Protein AF-A0A1B9MIK7-F1 (afdb_monomer)

pLDDT: mean 71.93, std 20.44, range [23.81, 97.44]

Secondary structure (DSSP, 8-state):
--------PPP------------------SS----PPPEE-HHHHHHHHTT---TTEEEEETTEEESSHHHHHHHH-GGGGGS-GGGG--EEEEPPPPGGGEE-SS----EEEEEBTTBPPEEEEEEE-TTS-EEEPPHHHHTS-HHHHHHTT---EEEEE--EEEEESSSSS-EEEESBGGGTB-SPPEEEE----TT-SEEEEEE-TTS--S------TTTB-TTTT--BPPPSSSTTSSPSS--TT--EEEEESS--TTSTT-EEEEEEPPTTS-S---EEEEEE----PPPS-EEEE---------

Radius of gyration: 32.89 Å; Cα contacts (8 Å, |Δi|>4): 523; chains: 1; bounding box: 88×89×112 Å

Nearest PDB structures (foldseek):
  4z6a-assembly1_T  TM=1.601E-01  e=6.530E+00  Homo sapiens

Structure (mmCIF, N/CA/C/O backbone):
data_AF-A0A1B9MIK7-F1
#
_entry.id   AF-A0A1B9MIK7-F1
#
loop_
_atom_site.group_PDB
_atom_site.id
_atom_site.type_symbol
_atom_site.label_atom_id
_atom_site.label_alt_id
_atom_site.label_comp_id
_atom_site.label_asym_id
_atom_site.label_entity_id
_atom_site.label_seq_id
_atom_site.pdbx_PDB_ins_code
_atom_site.Cartn_x
_atom_site.Cartn_y
_atom_site.Cartn_z
_atom_site.occupancy
_atom_site.B_iso_or_equiv
_atom_site.auth_seq_id
_atom_site.auth_comp_id
_atom_site.auth_asym_id
_atom_site.auth_atom_id
_atom_site.pdbx_PDB_model_num
ATOM 1 N N . MET A 1 1 ? -64.949 66.434 74.780 1.00 36.50 1 MET A N 1
ATOM 2 C CA . MET A 1 1 ? -65.247 65.249 75.618 1.00 36.50 1 MET A CA 1
ATOM 3 C C . MET A 1 1 ? -65.307 64.038 74.698 1.00 36.50 1 MET A C 1
ATOM 5 O O . MET A 1 1 ? -65.854 64.162 73.614 1.00 36.50 1 MET A O 1
ATOM 9 N N . ALA A 1 2 ? -64.627 62.954 75.066 1.00 37.59 2 ALA A N 1
ATOM 10 C CA . ALA A 1 2 ? -64.250 61.839 74.196 1.00 37.59 2 ALA A CA 1
ATOM 11 C C . ALA A 1 2 ? -65.338 60.768 73.997 1.00 37.59 2 ALA A C 1
ATOM 13 O O . ALA A 1 2 ? -66.072 60.494 74.937 1.00 37.59 2 ALA A O 1
ATOM 14 N N . THR A 1 3 ? -65.298 60.090 72.838 1.00 36.69 3 THR A N 1
ATOM 15 C CA . THR A 1 3 ? -65.694 58.676 72.582 1.00 36.69 3 THR A CA 1
ATOM 16 C C . THR A 1 3 ? -65.196 58.310 71.167 1.00 36.69 3 THR A C 1
ATOM 18 O O . THR A 1 3 ? -65.641 58.931 70.213 1.00 36.69 3 THR A O 1
ATOM 21 N N . ARG A 1 4 ? -64.061 57.615 70.968 1.00 41.62 4 ARG A N 1
ATOM 22 C CA . ARG A 1 4 ? -63.702 56.172 71.081 1.00 41.62 4 ARG A CA 1
ATOM 23 C C . ARG A 1 4 ? -64.006 55.301 69.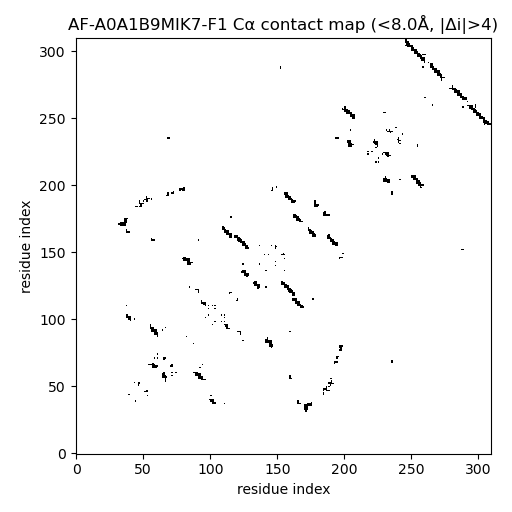828 1.00 41.62 4 ARG A C 1
ATOM 25 O O . ARG A 1 4 ? -65.135 54.891 69.628 1.00 41.62 4 ARG A O 1
ATOM 32 N N . TYR A 1 5 ? -62.912 55.000 69.105 1.00 43.19 5 TYR A N 1
ATOM 33 C CA . TYR A 1 5 ? -62.432 53.760 68.439 1.00 43.19 5 TYR A CA 1
ATOM 34 C C . TYR A 1 5 ? -63.284 52.913 67.466 1.00 43.19 5 TYR A C 1
ATOM 36 O O . TYR A 1 5 ? -64.269 52.315 67.874 1.00 43.19 5 TYR A O 1
ATOM 44 N N . GLN A 1 6 ? -62.716 52.674 66.267 1.00 37.75 6 GLN A N 1
ATOM 45 C CA . GLN A 1 6 ? -62.488 51.361 65.604 1.00 37.75 6 GLN A CA 1
ATOM 46 C C . GLN A 1 6 ? -61.579 51.592 64.364 1.00 37.75 6 GLN A C 1
ATOM 48 O O . GLN A 1 6 ? -61.925 52.379 63.495 1.00 37.75 6 GLN A O 1
ATOM 53 N N . LEU A 1 7 ? -60.285 51.235 64.381 1.00 37.84 7 LEU A N 1
ATOM 54 C CA . LEU A 1 7 ? -59.675 49.970 63.918 1.00 37.84 7 LEU A CA 1
ATOM 55 C C . LEU A 1 7 ? -60.070 49.545 62.487 1.00 37.84 7 LEU A C 1
ATOM 57 O O . LEU A 1 7 ? -61.069 48.865 62.291 1.00 37.84 7 LEU A O 1
ATOM 61 N N . ALA A 1 8 ? -59.215 49.876 61.512 1.00 42.75 8 ALA A N 1
ATOM 62 C CA . ALA A 1 8 ? -59.130 49.193 60.222 1.00 42.75 8 ALA A CA 1
ATOM 63 C C . ALA A 1 8 ? -57.676 48.741 60.011 1.00 42.75 8 ALA A C 1
ATOM 65 O O . ALA A 1 8 ? -56.755 49.548 59.885 1.00 42.75 8 ALA A O 1
ATOM 66 N N . PHE A 1 9 ? -57.496 47.427 60.080 1.00 35.75 9 PHE A N 1
ATOM 67 C CA . PHE A 1 9 ? -56.250 46.681 59.958 1.00 35.75 9 PHE A CA 1
ATOM 68 C C . PHE A 1 9 ? -55.921 46.554 58.462 1.00 35.75 9 PHE A C 1
ATOM 70 O O . PHE A 1 9 ? -56.716 45.982 57.718 1.00 35.75 9 PHE A O 1
ATOM 77 N N . ASN A 1 10 ? -54.798 47.118 58.008 1.00 42.38 10 ASN A N 1
ATOM 78 C CA . ASN A 1 10 ? -54.352 46.959 56.623 1.00 42.38 10 ASN A CA 1
ATOM 79 C C . ASN A 1 10 ? -53.545 45.669 56.435 1.00 42.38 10 ASN A C 1
ATOM 81 O O . ASN A 1 10 ? -52.804 45.218 57.307 1.00 42.38 10 ASN A O 1
ATOM 85 N N . LEU A 1 11 ? -53.775 45.097 55.263 1.00 39.84 11 LEU A N 1
ATOM 86 C CA . LEU A 1 11 ? -53.582 43.726 54.826 1.00 39.84 11 LEU A CA 1
ATOM 87 C C . LEU A 1 11 ? -52.163 43.483 54.264 1.00 39.84 11 LEU A C 1
ATOM 89 O O . LEU A 1 11 ? -51.714 44.212 53.388 1.00 39.84 11 LEU A O 1
ATOM 93 N N . VAL A 1 12 ? -51.496 42.457 54.807 1.00 46.03 12 VAL A N 1
ATOM 94 C CA . VAL A 1 12 ? -50.672 41.392 54.178 1.00 46.03 12 VAL A CA 1
ATOM 95 C C . VAL A 1 12 ? -50.093 41.639 52.770 1.00 46.03 12 VAL A C 1
ATOM 97 O O . VAL A 1 12 ? -50.850 41.897 51.849 1.00 46.03 12 VAL A O 1
ATOM 100 N N . PHE A 1 13 ? -48.782 41.395 52.586 1.00 39.66 13 PHE A N 1
ATOM 101 C CA . PHE A 1 13 ? -48.224 40.371 51.665 1.00 39.66 13 PHE A CA 1
ATOM 102 C C . PHE A 1 13 ? -46.681 40.339 51.746 1.00 39.66 13 PHE A C 1
ATOM 104 O O . PHE A 1 13 ? -45.984 41.047 51.027 1.00 39.66 13 PHE A O 1
ATOM 111 N N . PHE A 1 14 ? -46.133 39.481 52.614 1.00 41.66 14 PHE A N 1
ATOM 112 C CA . PHE A 1 14 ? -44.765 38.973 52.457 1.00 41.66 14 PHE A CA 1
ATOM 113 C C . PHE A 1 14 ? -44.858 37.707 51.600 1.00 41.66 14 PHE A C 1
ATOM 115 O O . PHE A 1 14 ? -45.279 36.657 52.080 1.00 41.66 14 PHE A O 1
ATOM 122 N N . VAL A 1 15 ? -44.527 37.825 50.315 1.00 49.56 15 VAL A N 1
ATOM 123 C CA . VAL A 1 15 ? -44.347 36.676 49.421 1.00 49.56 15 VAL A CA 1
ATOM 124 C C . VAL A 1 15 ? -42.998 36.047 49.762 1.00 49.56 15 VAL A C 1
ATOM 126 O O . VAL A 1 15 ? -41.944 36.563 49.398 1.00 49.56 15 VAL A O 1
ATOM 129 N N . SER A 1 16 ? -43.027 34.951 50.512 1.00 46.16 16 SER A N 1
ATOM 130 C CA . SER A 1 16 ? -41.888 34.057 50.685 1.00 46.16 16 SER A CA 1
ATOM 131 C C . SER A 1 16 ? -41.639 33.320 49.367 1.00 46.16 16 SER A C 1
ATOM 133 O O . SER A 1 16 ? -42.414 32.455 48.962 1.00 46.16 16 SER A O 1
ATOM 135 N N . PHE A 1 17 ? -40.545 33.667 48.691 1.00 45.69 17 PHE A N 1
ATOM 136 C CA . PHE A 1 17 ? -39.981 32.868 47.608 1.00 45.69 17 PHE A CA 1
ATOM 137 C C . PHE A 1 17 ? -39.436 31.562 48.198 1.00 45.69 17 PHE A C 1
ATOM 139 O O . PHE A 1 17 ? -38.314 31.517 48.699 1.00 45.69 17 PHE A O 1
ATOM 146 N N . PHE A 1 18 ? -40.227 30.492 48.159 1.00 46.50 18 PHE A N 1
ATOM 147 C CA . PHE A 1 18 ? -39.686 29.147 48.312 1.00 46.50 18 PHE A CA 1
ATOM 148 C C . PHE A 1 18 ? -39.005 28.771 46.993 1.00 46.50 18 PHE A C 1
ATOM 150 O O . PHE A 1 18 ? -39.666 28.438 46.012 1.00 46.50 18 PHE A O 1
ATOM 157 N N . SER A 1 19 ? -37.676 28.878 46.966 1.00 48.59 19 SER A N 1
ATOM 158 C CA . SER A 1 19 ? -36.842 28.228 45.956 1.00 48.59 19 SER A CA 1
ATOM 159 C C . SER A 1 19 ? -37.044 26.721 46.093 1.00 48.59 19 SER A C 1
ATOM 161 O O . SER A 1 19 ? -36.698 26.138 47.120 1.00 48.59 19 SER A O 1
ATOM 163 N N . THR A 1 20 ? -37.651 26.087 45.094 1.00 53.34 20 THR A N 1
ATOM 164 C CA . THR A 1 20 ? -37.645 24.630 44.990 1.00 53.34 20 THR A CA 1
ATOM 165 C C . THR A 1 20 ? -36.232 24.209 44.610 1.00 53.34 20 THR A C 1
ATOM 167 O O . THR A 1 20 ? -35.852 24.276 43.442 1.00 53.34 20 THR A O 1
ATOM 170 N N . GLU A 1 21 ? -35.445 23.814 45.606 1.00 51.03 21 GLU A N 1
ATOM 171 C CA . GLU A 1 21 ? -34.201 23.075 45.408 1.00 51.03 21 GLU A CA 1
ATOM 172 C C . GLU A 1 21 ? -34.521 21.846 44.542 1.00 51.03 21 GLU A C 1
ATOM 174 O O . GLU A 1 21 ? -35.208 20.916 44.970 1.00 51.03 21 GLU A O 1
ATOM 179 N N . SER A 1 22 ? -34.076 21.868 43.287 1.00 56.03 22 SER A N 1
ATOM 180 C CA . SER A 1 22 ? -34.077 20.693 42.426 1.00 56.03 22 SER A CA 1
ATOM 181 C C . SER A 1 22 ? -33.102 19.687 43.029 1.00 56.03 22 SER A C 1
ATOM 183 O O . SER A 1 22 ? -31.893 19.798 42.829 1.00 56.03 22 SER A O 1
ATOM 185 N N . LEU A 1 23 ? -33.616 18.703 43.767 1.00 51.94 23 LEU A N 1
ATOM 186 C CA . LEU A 1 23 ? -32.847 17.536 44.186 1.00 51.94 23 LEU A CA 1
ATOM 187 C C . LEU A 1 23 ? -32.478 16.733 42.934 1.00 51.94 23 LEU A C 1
ATOM 189 O O . LEU A 1 23 ? -33.233 15.876 42.477 1.00 51.94 23 LEU A O 1
ATOM 193 N N . ALA A 1 24 ? -31.319 17.037 42.354 1.00 61.12 24 ALA A N 1
ATOM 194 C CA . ALA A 1 24 ? -30.704 16.173 41.365 1.00 61.12 24 ALA A CA 1
ATOM 195 C C . ALA A 1 24 ? -30.356 14.846 42.054 1.00 61.12 24 ALA A C 1
ATOM 197 O O . ALA A 1 24 ? -29.626 14.811 43.047 1.00 61.12 24 ALA A O 1
ATOM 198 N N . LEU A 1 25 ? -30.922 13.755 41.545 1.00 44.09 25 LEU A N 1
ATOM 199 C CA . LEU A 1 25 ? -30.656 12.405 42.013 1.00 44.09 25 LEU A CA 1
ATOM 200 C C . LEU A 1 25 ? -29.192 12.058 41.694 1.00 44.09 25 LEU A C 1
ATOM 202 O O . LEU A 1 25 ? -28.866 11.702 40.566 1.00 44.09 25 LEU A O 1
ATOM 206 N N . SER A 1 26 ? -28.297 12.186 42.675 1.00 58.06 26 SER A N 1
ATOM 207 C CA . SER A 1 26 ? -26.929 11.677 42.563 1.00 58.06 26 SER A CA 1
ATOM 208 C C . SER A 1 26 ? -26.951 10.179 42.857 1.00 58.06 26 SER A C 1
ATOM 210 O O . SER A 1 26 ? -26.919 9.750 44.011 1.00 58.06 26 SER A O 1
ATOM 212 N N . ALA A 1 27 ? -27.091 9.371 41.809 1.00 57.97 27 ALA A N 1
ATOM 213 C CA . ALA A 1 27 ? -26.873 7.938 41.903 1.00 57.97 27 ALA A CA 1
ATOM 214 C C . ALA A 1 27 ? -25.362 7.683 41.854 1.00 57.97 27 ALA A C 1
ATOM 216 O O . ALA A 1 27 ? -24.739 7.772 40.800 1.00 57.97 27 ALA A O 1
ATOM 217 N N . VAL A 1 28 ? -24.763 7.377 43.005 1.00 56.31 28 VAL A N 1
ATOM 218 C CA . VAL A 1 28 ? -23.397 6.848 43.059 1.00 56.31 28 VAL A CA 1
ATOM 219 C C . VAL A 1 28 ? -23.492 5.358 42.750 1.00 56.31 28 VAL A C 1
ATOM 221 O O . VAL A 1 28 ? -23.872 4.565 43.612 1.00 56.31 28 VAL A O 1
ATOM 224 N N . THR A 1 29 ? -23.203 4.965 41.510 1.00 55.66 29 THR A N 1
ATOM 225 C CA . THR A 1 29 ? -23.023 3.547 41.196 1.00 55.66 29 THR A CA 1
ATOM 226 C C . THR A 1 29 ? -21.705 3.100 41.824 1.00 55.66 29 THR A C 1
ATOM 228 O O . THR A 1 29 ? -20.657 3.701 41.609 1.00 55.66 29 THR A O 1
ATOM 231 N N . THR A 1 30 ? -21.744 2.060 42.653 1.00 59.75 30 THR A N 1
ATOM 232 C CA . THR A 1 30 ? -20.542 1.501 43.296 1.00 59.75 30 THR A CA 1
ATOM 233 C C . THR A 1 30 ? -19.614 0.796 42.307 1.00 59.75 30 THR A C 1
ATOM 235 O O . THR A 1 30 ? -18.459 0.552 42.641 1.00 59.75 30 THR A O 1
ATOM 238 N N . ASN A 1 31 ? -20.102 0.509 41.095 1.00 67.12 31 ASN A N 1
ATOM 239 C CA . ASN A 1 31 ? -19.365 -0.131 40.014 1.00 67.12 31 ASN A CA 1
ATOM 240 C C . ASN A 1 31 ? -19.473 0.701 38.730 1.00 67.12 31 ASN A C 1
ATOM 242 O O . ASN A 1 31 ? -20.504 1.330 38.469 1.00 67.12 31 ASN A O 1
ATOM 246 N N . VAL A 1 32 ? -18.407 0.674 37.933 1.00 73.00 32 VAL A N 1
ATOM 247 C CA . VAL A 1 32 ? -18.404 1.178 36.558 1.00 73.00 32 VAL A CA 1
ATOM 248 C C . VAL A 1 32 ? -19.344 0.305 35.724 1.00 73.00 32 VAL A C 1
ATOM 250 O O . VAL A 1 32 ? -19.369 -0.915 35.889 1.00 73.00 32 VAL A O 1
ATOM 253 N N . ILE A 1 33 ? -20.148 0.923 34.858 1.00 68.25 33 ILE A N 1
ATOM 254 C CA . ILE A 1 33 ? -20.936 0.180 33.873 1.00 68.25 33 ILE A CA 1
ATOM 255 C C . ILE A 1 33 ? -19.974 -0.242 32.764 1.00 68.25 33 ILE A C 1
ATOM 257 O O . ILE A 1 33 ? -19.503 0.598 32.001 1.00 68.25 33 ILE A O 1
ATOM 261 N N . GLU A 1 34 ? -19.672 -1.535 32.712 1.00 78.69 34 GLU A N 1
ATOM 262 C CA . GLU A 1 34 ? -18.892 -2.138 31.633 1.00 78.69 34 GLU A CA 1
ATOM 263 C C . GLU A 1 34 ? -19.767 -2.224 30.374 1.00 78.69 34 GLU A C 1
ATOM 265 O O . GLU A 1 34 ? -20.850 -2.818 30.385 1.00 78.69 34 GLU A O 1
ATOM 270 N N . GLY A 1 35 ? -19.307 -1.586 29.305 1.00 76.62 35 GLY A N 1
ATOM 271 C CA . GLY A 1 35 ? -19.888 -1.627 27.973 1.00 76.62 35 GLY A CA 1
ATOM 272 C C . GLY A 1 35 ? -19.111 -2.554 27.038 1.00 76.62 35 GLY A C 1
ATOM 273 O O . GLY A 1 35 ? -18.409 -3.473 27.459 1.00 76.62 35 GLY A O 1
ATOM 274 N N . HIS A 1 36 ? -19.246 -2.303 25.739 1.00 82.06 36 HIS A N 1
ATOM 275 C CA . HIS A 1 36 ? -18.426 -2.942 24.713 1.00 82.06 36 HIS A CA 1
ATOM 276 C C . HIS A 1 36 ? -17.295 -1.992 24.315 1.00 82.06 36 HIS A C 1
ATOM 278 O O . HIS A 1 36 ? -17.494 -0.779 24.323 1.00 82.06 36 HIS A O 1
ATOM 284 N N . SER A 1 37 ? -16.129 -2.534 23.953 1.00 88.81 37 SER A N 1
ATOM 285 C CA . SER A 1 37 ? -15.061 -1.724 23.358 1.00 88.81 37 SER A CA 1
ATOM 286 C C . SER A 1 37 ? -15.541 -1.076 22.057 1.00 88.81 37 SER A C 1
ATOM 288 O O . SER A 1 37 ? -16.403 -1.650 21.383 1.00 88.81 37 SER A O 1
ATOM 290 N N . PRO A 1 38 ? -14.989 0.086 21.666 1.00 91.00 38 PRO A N 1
ATOM 291 C CA . PRO A 1 38 ? -15.250 0.633 20.342 1.00 91.00 38 PRO A CA 1
ATOM 292 C C . PRO A 1 38 ? -14.772 -0.343 19.269 1.00 91.00 38 PRO A C 1
ATOM 294 O O . PRO A 1 38 ? -13.695 -0.928 19.376 1.00 91.00 38 PRO A O 1
ATOM 297 N N . ARG A 1 39 ? -15.558 -0.528 18.210 1.00 93.19 39 ARG A N 1
ATOM 298 C CA . ARG A 1 39 ? -15.239 -1.483 17.139 1.00 93.19 39 ARG A CA 1
ATOM 299 C C . ARG A 1 39 ? -15.309 -0.821 15.778 1.00 93.19 39 ARG A C 1
ATOM 301 O O . ARG A 1 39 ? -16.116 0.082 15.576 1.00 93.19 39 ARG A O 1
ATOM 308 N N . PHE A 1 40 ? -14.508 -1.297 14.832 1.00 95.56 40 PHE A N 1
ATOM 309 C CA . PHE A 1 40 ? -14.835 -1.073 13.430 1.00 95.56 40 PHE A CA 1
ATOM 310 C C . PHE A 1 40 ? -16.090 -1.874 13.074 1.00 95.56 40 PHE A C 1
ATOM 312 O O . PHE A 1 40 ? -16.403 -2.885 13.706 1.00 95.56 40 PHE A O 1
ATOM 319 N N . ILE A 1 41 ? -16.814 -1.447 12.043 1.00 95.06 41 ILE A N 1
ATOM 320 C CA . ILE A 1 41 ? -17.878 -2.284 11.488 1.00 95.06 41 ILE A CA 1
ATOM 321 C C . ILE A 1 41 ? -17.303 -3.606 10.964 1.00 95.06 41 ILE A C 1
ATOM 323 O O . ILE A 1 41 ? -16.168 -3.677 10.484 1.00 95.06 41 ILE A O 1
ATOM 327 N N . THR A 1 42 ? -18.124 -4.656 10.989 1.00 94.50 42 THR A N 1
ATOM 328 C CA . THR A 1 42 ? -17.709 -6.026 10.653 1.00 94.50 42 THR A CA 1
ATOM 329 C C . THR A 1 42 ? -17.056 -6.151 9.275 1.00 94.50 42 THR A C 1
ATOM 331 O O . THR A 1 42 ? -16.162 -6.971 9.102 1.00 94.50 42 THR A O 1
ATOM 334 N N . SER A 1 43 ? -17.450 -5.345 8.282 1.00 93.12 43 SER A N 1
ATOM 335 C CA . SER A 1 43 ? -16.819 -5.385 6.956 1.00 93.12 43 SER A CA 1
ATOM 336 C C . SER A 1 43 ? -15.348 -4.971 6.990 1.00 93.12 43 SER A C 1
ATOM 338 O O . SER A 1 43 ? -14.538 -5.597 6.318 1.00 93.12 43 SER A O 1
ATOM 340 N N . ILE A 1 44 ? -14.987 -3.963 7.788 1.00 94.44 44 ILE A N 1
ATOM 341 C CA . ILE A 1 44 ? -13.599 -3.503 7.928 1.00 94.44 44 ILE A CA 1
ATOM 342 C C . ILE A 1 44 ? -12.789 -4.524 8.730 1.00 94.44 44 ILE A C 1
ATOM 344 O O . ILE A 1 44 ? -11.672 -4.856 8.344 1.00 94.44 44 ILE A O 1
ATOM 348 N N . GLU A 1 45 ? -13.358 -5.072 9.804 1.00 96.06 45 GLU A N 1
ATOM 349 C CA . GLU A 1 45 ? -12.698 -6.122 10.589 1.00 96.06 45 GLU A CA 1
ATOM 350 C C . GLU A 1 45 ? -12.430 -7.379 9.748 1.00 96.06 45 GLU A C 1
ATOM 352 O O . GLU A 1 45 ? -11.321 -7.912 9.758 1.00 96.06 45 GLU A O 1
ATOM 357 N N . ASN A 1 46 ? -13.407 -7.798 8.939 1.00 90.69 46 ASN A N 1
ATOM 358 C CA . ASN A 1 46 ? -13.240 -8.896 7.991 1.00 90.69 46 ASN A CA 1
ATOM 359 C C . ASN A 1 46 ? -12.180 -8.581 6.927 1.00 90.69 46 ASN A C 1
ATOM 361 O O . ASN A 1 46 ? -11.423 -9.473 6.550 1.00 90.69 46 ASN A O 1
ATOM 365 N N . SER A 1 47 ? -12.090 -7.336 6.448 1.00 88.75 47 SER A N 1
ATOM 366 C CA . SER A 1 47 ? -11.011 -6.918 5.543 1.00 88.75 47 SER A CA 1
ATOM 367 C C . SER A 1 47 ? -9.637 -7.076 6.197 1.00 88.75 47 SER A C 1
ATOM 369 O O . SER A 1 47 ? -8.735 -7.627 5.573 1.00 88.75 47 SER A O 1
ATOM 371 N N . ILE A 1 48 ? -9.480 -6.685 7.467 1.00 92.94 48 ILE A N 1
ATOM 372 C CA . ILE A 1 48 ? -8.220 -6.887 8.201 1.00 92.94 48 ILE A CA 1
ATOM 373 C C . ILE A 1 48 ? -7.896 -8.385 8.291 1.00 92.94 48 ILE A C 1
ATOM 375 O O . ILE A 1 48 ? -6.811 -8.802 7.887 1.00 92.94 48 ILE A O 1
ATOM 379 N N . GLU A 1 49 ? -8.832 -9.213 8.768 1.00 94.56 49 GLU A N 1
ATOM 380 C CA . GLU A 1 49 ? -8.574 -10.645 8.983 1.00 94.56 49 GLU A CA 1
ATOM 381 C C . GLU A 1 49 ? -8.357 -11.430 7.679 1.00 94.56 49 GLU A C 1
ATOM 383 O O . GLU A 1 49 ? -7.539 -12.349 7.627 1.00 94.56 49 GLU A O 1
ATOM 388 N N . SER A 1 50 ? -9.024 -11.031 6.595 1.00 84.50 50 SER A N 1
ATOM 389 C CA . SER A 1 50 ? -8.813 -11.593 5.252 1.00 84.50 50 SER A CA 1
ATOM 390 C C . SER A 1 50 ? -7.532 -11.100 4.571 1.00 84.50 50 SER A C 1
ATOM 392 O O . SER A 1 50 ? -7.279 -11.450 3.418 1.00 84.50 50 SER A O 1
ATOM 394 N N . ASN A 1 51 ? -6.694 -10.337 5.285 1.00 82.44 51 ASN A N 1
ATOM 395 C CA . ASN A 1 51 ? -5.440 -9.786 4.784 1.00 82.44 51 ASN A CA 1
ATOM 396 C C . ASN A 1 51 ? -5.649 -8.855 3.571 1.00 82.44 51 ASN A C 1
ATOM 398 O O . ASN A 1 51 ? -4.793 -8.788 2.685 1.00 82.44 51 ASN A O 1
ATOM 402 N N . ALA A 1 52 ? -6.778 -8.143 3.528 1.00 82.94 52 ALA A N 1
ATOM 403 C CA . ALA A 1 52 ? -7.050 -7.081 2.568 1.00 82.94 52 ALA A CA 1
ATOM 404 C C . ALA A 1 52 ? -6.422 -5.749 3.018 1.00 82.94 52 ALA A C 1
ATOM 406 O O . ALA A 1 52 ? -6.005 -5.583 4.167 1.00 82.94 52 ALA A O 1
ATOM 407 N N . GLU A 1 53 ? -6.331 -4.791 2.094 1.00 85.19 53 GLU A N 1
ATOM 408 C CA . GLU A 1 53 ? -5.687 -3.509 2.373 1.00 85.19 53 GLU A CA 1
ATOM 409 C C . GLU A 1 53 ? -6.543 -2.614 3.276 1.00 85.19 53 GLU A C 1
ATOM 411 O O . GLU A 1 53 ? -7.743 -2.444 3.080 1.00 85.19 53 GLU A O 1
ATOM 416 N N . PHE A 1 54 ? -5.896 -2.011 4.271 1.00 93.56 54 PHE 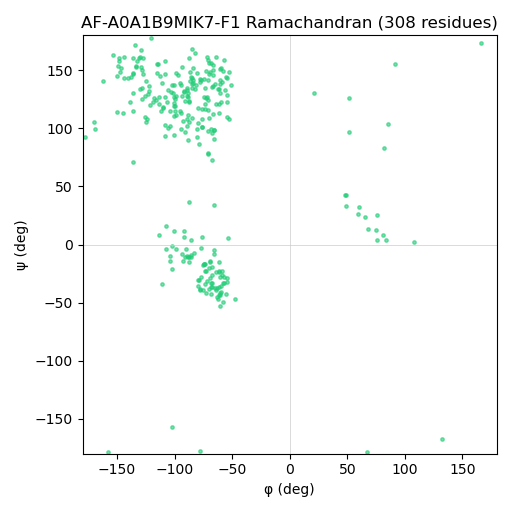A N 1
ATOM 417 C CA . PHE A 1 54 ? -6.519 -1.168 5.278 1.00 93.56 54 PHE A CA 1
ATOM 418 C C . PHE A 1 54 ? -6.478 0.307 4.856 1.00 93.56 54 PHE A C 1
ATOM 420 O O . PHE A 1 54 ? -5.434 0.962 4.908 1.00 93.56 54 PHE A O 1
ATOM 427 N N . ASP A 1 55 ? -7.631 0.845 4.452 1.00 91.44 55 ASP A N 1
ATOM 428 C CA . ASP A 1 55 ? -7.773 2.174 3.830 1.00 91.44 55 ASP A CA 1
ATOM 429 C C . ASP A 1 55 ? -7.430 3.376 4.731 1.00 91.44 55 ASP A C 1
ATOM 431 O O . ASP A 1 55 ? -7.349 4.510 4.251 1.00 91.44 55 ASP A O 1
ATOM 435 N N . TYR A 1 56 ? -7.203 3.159 6.029 1.00 96.19 56 TYR A N 1
ATOM 436 C CA . TYR A 1 56 ? -6.836 4.230 6.961 1.00 96.19 56 TYR A CA 1
ATOM 437 C C . TYR A 1 56 ? -5.341 4.523 6.999 1.00 96.19 56 TYR A C 1
ATOM 439 O O . TYR A 1 56 ? -4.939 5.517 7.603 1.00 96.19 56 TYR A O 1
ATOM 447 N N . PHE A 1 57 ? -4.509 3.706 6.354 1.00 97.06 57 PHE A N 1
ATOM 448 C CA . PHE A 1 57 ? -3.088 4.001 6.236 1.00 97.06 57 PHE A CA 1
ATOM 449 C C . PHE A 1 57 ? -2.789 4.910 5.054 1.00 97.06 57 PHE A C 1
ATOM 451 O O . PHE A 1 57 ? -3.333 4.772 3.963 1.00 97.06 57 PHE A O 1
ATOM 458 N N . GLY A 1 58 ? -1.896 5.862 5.296 1.00 96.19 58 GLY A N 1
ATOM 459 C CA . GLY A 1 58 ? -1.462 6.856 4.33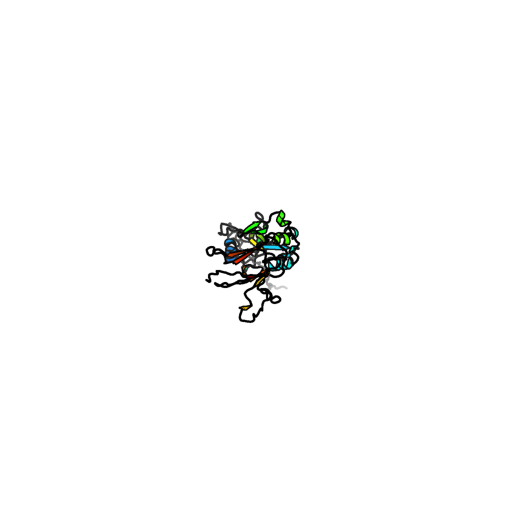2 1.00 96.19 58 GLY A CA 1
ATOM 460 C C . GLY A 1 58 ? 0.047 7.027 4.317 1.00 96.19 58 GLY A C 1
ATOM 461 O O . GLY A 1 58 ? 0.776 6.515 5.171 1.00 96.19 58 GLY A O 1
ATOM 462 N N . VAL A 1 59 ? 0.498 7.802 3.340 1.00 97.38 59 VAL A N 1
ATOM 463 C CA . VAL A 1 59 ? 1.888 8.214 3.171 1.00 97.38 59 VAL A CA 1
ATOM 464 C C . VAL A 1 59 ? 1.951 9.733 3.167 1.00 97.38 59 VAL A C 1
ATOM 466 O O . VAL A 1 59 ? 1.200 10.393 2.454 1.00 97.38 59 VAL A O 1
ATOM 469 N N . THR A 1 60 ? 2.866 10.298 3.944 1.00 97.44 60 THR A N 1
ATOM 470 C CA . THR A 1 60 ? 3.202 11.719 3.890 1.00 97.44 60 THR A CA 1
ATOM 471 C C . THR A 1 60 ? 4.384 11.933 2.956 1.00 97.44 60 THR A C 1
ATOM 473 O O . THR A 1 60 ? 5.430 11.304 3.113 1.00 97.44 60 THR A O 1
ATOM 476 N N . TYR A 1 61 ? 4.221 12.846 2.003 1.00 96.12 61 TYR A N 1
ATOM 477 C CA . TYR A 1 61 ? 5.252 13.296 1.073 1.00 96.12 61 TYR A CA 1
ATOM 478 C C . TYR A 1 61 ? 5.186 14.823 0.942 1.00 96.12 61 TYR A C 1
ATOM 480 O O . TYR A 1 61 ? 4.105 15.387 0.762 1.00 96.12 61 TYR A O 1
ATOM 488 N N . ASP A 1 62 ? 6.330 15.500 1.082 1.00 93.19 62 ASP A N 1
ATOM 489 C CA . ASP A 1 62 ? 6.450 16.968 1.029 1.00 93.19 62 ASP A CA 1
ATOM 490 C C . ASP A 1 62 ? 5.412 17.717 1.898 1.00 93.19 62 ASP A C 1
ATOM 492 O O . ASP A 1 62 ? 4.813 18.716 1.497 1.00 93.19 62 ASP A O 1
ATOM 496 N N . GLY A 1 63 ? 5.178 17.213 3.117 1.00 94.38 63 GLY A N 1
ATOM 497 C CA . GLY A 1 63 ? 4.267 17.818 4.099 1.00 94.38 63 GLY A CA 1
ATOM 498 C C . GLY A 1 63 ? 2.774 17.612 3.818 1.00 94.38 63 GLY A C 1
ATOM 499 O O . GLY A 1 63 ? 1.943 18.139 4.555 1.00 94.38 63 GLY A O 1
ATOM 500 N N . LYS A 1 64 ? 2.416 16.846 2.782 1.00 97.06 64 LYS A N 1
ATOM 501 C CA . LYS A 1 64 ? 1.034 16.464 2.463 1.00 97.06 64 LYS A CA 1
ATOM 502 C C . LYS A 1 64 ? 0.833 14.970 2.662 1.00 97.06 64 LYS A C 1
ATOM 504 O O . LYS A 1 64 ? 1.742 14.191 2.404 1.00 97.06 64 LYS A O 1
ATOM 509 N N . THR A 1 65 ? -0.359 14.585 3.106 1.00 97.38 65 THR A N 1
ATOM 510 C CA . THR A 1 65 ? -0.724 13.181 3.335 1.00 97.38 65 THR A CA 1
ATOM 511 C C . THR A 1 65 ? -1.591 12.653 2.198 1.00 97.38 65 THR A C 1
ATOM 513 O O . THR A 1 65 ? -2.521 13.331 1.768 1.00 97.38 65 THR A O 1
ATOM 516 N N . TYR A 1 66 ? -1.305 11.432 1.756 1.00 95.69 66 TYR A N 1
ATOM 517 C CA . TYR A 1 66 ? -1.979 10.737 0.666 1.00 95.69 66 TYR A CA 1
ATOM 518 C C . TYR A 1 66 ? -2.477 9.375 1.156 1.00 95.69 66 TYR A C 1
ATOM 520 O O . TYR A 1 66 ? -1.707 8.596 1.715 1.00 95.69 66 TYR A O 1
ATOM 528 N N . PHE A 1 67 ? -3.761 9.082 0.943 1.00 93.31 67 PHE A N 1
ATOM 529 C CA . PHE A 1 67 ? -4.401 7.821 1.360 1.00 93.31 67 PHE A CA 1
ATOM 530 C C . PHE A 1 67 ? -4.711 6.883 0.185 1.00 93.31 67 PHE A C 1
ATOM 532 O O . PHE A 1 67 ? -5.153 5.751 0.371 1.00 93.31 67 PHE A O 1
ATOM 539 N N . ASN A 1 68 ? -4.457 7.334 -1.042 1.00 87.44 68 ASN A N 1
ATOM 540 C CA . ASN A 1 68 ? -4.578 6.532 -2.250 1.00 87.44 68 ASN A CA 1
ATOM 541 C C . ASN A 1 68 ? -3.336 6.717 -3.129 1.00 87.44 68 ASN A C 1
ATOM 543 O O . ASN A 1 68 ? -2.657 7.746 -3.076 1.00 87.44 68 ASN A O 1
ATOM 547 N N . THR A 1 69 ? -3.052 5.691 -3.923 1.00 81.38 69 THR A N 1
ATOM 548 C CA . THR A 1 69 ? -1.874 5.623 -4.791 1.00 81.38 69 THR A CA 1
ATOM 549 C C . THR A 1 69 ? -1.902 6.681 -5.894 1.00 81.38 69 THR A C 1
ATOM 551 O O . THR A 1 69 ? -0.869 7.277 -6.171 1.00 81.38 69 THR A O 1
ATOM 554 N N . ASN A 1 70 ? -3.071 6.987 -6.465 1.00 77.88 70 ASN A N 1
ATOM 555 C CA . ASN A 1 70 ? -3.210 7.947 -7.569 1.00 77.88 70 ASN A CA 1
ATOM 556 C C . ASN A 1 70 ? -2.794 9.373 -7.193 1.00 77.88 70 ASN A C 1
ATOM 558 O O . ASN A 1 70 ? -2.077 10.041 -7.946 1.00 77.88 70 ASN A O 1
ATOM 562 N N . ASP A 1 71 ? -3.224 9.843 -6.026 1.00 85.88 71 ASP A N 1
ATOM 563 C CA . ASP A 1 71 ? -2.876 11.175 -5.542 1.00 85.88 71 ASP A CA 1
ATOM 564 C C . ASP A 1 71 ? -1.390 11.243 -5.170 1.00 85.88 71 ASP A C 1
ATOM 566 O O . ASP A 1 71 ? -0.724 12.240 -5.463 1.00 85.88 71 ASP A O 1
ATOM 570 N N . LEU A 1 72 ? -0.852 10.167 -4.578 1.00 88.69 72 LEU A N 1
ATOM 571 C CA . LEU A 1 72 ? 0.575 10.052 -4.283 1.00 88.69 72 LEU A CA 1
ATOM 572 C C . LEU A 1 72 ? 1.408 10.073 -5.574 1.00 88.69 72 LEU A C 1
ATOM 574 O O . LEU A 1 72 ? 2.363 10.840 -5.669 1.00 88.69 72 LEU A O 1
ATOM 578 N N . ASP A 1 73 ? 1.025 9.302 -6.589 1.00 83.94 73 ASP A N 1
ATOM 579 C CA . ASP A 1 73 ? 1.686 9.268 -7.898 1.00 83.94 73 ASP A CA 1
ATOM 580 C C . ASP A 1 73 ? 1.659 10.622 -8.595 1.00 83.94 73 ASP A C 1
ATOM 582 O O . ASP A 1 73 ? 2.666 11.073 -9.150 1.00 83.94 73 ASP A O 1
ATOM 586 N N . SER A 1 74 ? 0.519 11.306 -8.526 1.00 85.44 74 SER A N 1
ATOM 587 C CA . SER A 1 74 ? 0.367 12.656 -9.067 1.00 85.44 74 SER A CA 1
ATOM 588 C C . SER A 1 74 ? 1.311 13.646 -8.380 1.00 85.44 74 SER A C 1
ATOM 590 O O . SER A 1 74 ? 1.869 14.523 -9.043 1.00 85.44 74 SER A O 1
ATOM 592 N N . ALA A 1 75 ? 1.533 13.493 -7.071 1.00 89.75 75 ALA A N 1
ATOM 593 C CA . ALA A 1 75 ? 2.451 14.326 -6.301 1.00 89.75 75 ALA A CA 1
ATOM 594 C C . ALA A 1 75 ? 3.932 13.995 -6.546 1.00 89.75 75 ALA A C 1
ATOM 596 O O . ALA A 1 75 ? 4.757 14.906 -6.623 1.00 89.75 75 ALA A O 1
ATOM 597 N N . LEU A 1 76 ? 4.276 12.712 -6.687 1.00 87.44 76 LEU A N 1
ATOM 598 C CA . LEU A 1 76 ? 5.636 12.253 -6.987 1.00 87.44 76 LEU A CA 1
ATOM 599 C C . LEU A 1 76 ? 6.065 12.646 -8.411 1.00 87.44 76 LEU A C 1
ATOM 601 O O . LEU A 1 76 ? 7.222 13.012 -8.650 1.00 87.44 76 LEU A O 1
ATOM 605 N N . GLY A 1 77 ? 5.120 12.609 -9.352 1.00 78.31 77 GLY A N 1
ATOM 606 C CA . GLY A 1 77 ? 5.294 13.053 -10.727 1.00 78.31 77 GLY A CA 1
ATOM 607 C C . GLY A 1 77 ? 6.257 12.199 -11.563 1.00 78.31 77 GLY A C 1
ATOM 608 O O . GLY A 1 77 ? 6.851 11.212 -11.135 1.00 78.31 77 GLY A O 1
ATOM 609 N N . ILE A 1 78 ? 6.452 12.610 -12.819 1.00 63.91 78 ILE A N 1
ATOM 610 C CA . ILE A 1 78 ? 7.172 11.821 -13.837 1.00 63.91 78 ILE A CA 1
ATOM 611 C C . ILE A 1 78 ? 8.690 11.682 -13.605 1.00 63.91 78 ILE A C 1
ATOM 613 O O . ILE A 1 78 ? 9.331 10.844 -14.239 1.00 63.91 78 ILE A O 1
ATOM 617 N N . ASN A 1 79 ? 9.289 12.497 -12.727 1.00 72.31 79 ASN A N 1
ATOM 618 C CA . ASN A 1 79 ? 10.744 12.529 -12.506 1.00 72.31 79 ASN A CA 1
ATOM 619 C C . ASN A 1 79 ? 11.206 11.587 -11.379 1.00 72.31 79 ASN A C 1
ATOM 621 O O . ASN A 1 79 ? 12.385 11.552 -11.026 1.00 72.31 79 ASN A O 1
ATOM 625 N N . ILE A 1 80 ? 10.306 10.774 -10.823 1.00 86.50 80 ILE A N 1
ATOM 626 C CA . ILE A 1 80 ? 10.673 9.824 -9.772 1.00 86.50 80 ILE A CA 1
ATOM 627 C C . ILE A 1 80 ? 11.753 8.823 -10.215 1.00 86.50 80 ILE A C 1
ATOM 629 O O . ILE A 1 80 ? 12.565 8.400 -9.404 1.00 86.50 80 ILE A O 1
ATOM 633 N N . ALA A 1 81 ? 11.868 8.523 -11.512 1.00 83.81 81 ALA A N 1
ATOM 634 C CA . ALA A 1 81 ? 12.862 7.595 -12.062 1.00 83.81 81 ALA A CA 1
ATOM 635 C C . ALA A 1 81 ? 14.327 7.920 -11.690 1.00 83.81 81 ALA A C 1
ATOM 637 O O . ALA A 1 81 ? 15.172 7.019 -11.625 1.00 83.81 81 ALA A O 1
ATOM 638 N N . THR A 1 82 ? 14.645 9.201 -11.469 1.00 88.06 82 THR A N 1
ATOM 639 C CA . THR A 1 82 ? 15.995 9.667 -11.098 1.00 88.06 82 THR A CA 1
ATOM 640 C C . THR A 1 82 ? 16.219 9.721 -9.586 1.00 88.06 82 THR A C 1
ATOM 642 O O . THR A 1 82 ? 17.351 9.890 -9.134 1.00 88.06 82 THR A O 1
ATOM 645 N N . LYS A 1 83 ? 15.153 9.567 -8.797 1.00 92.75 83 LYS A N 1
ATOM 646 C CA . LYS A 1 83 ? 15.178 9.564 -7.334 1.00 92.75 83 LYS A CA 1
ATOM 647 C C . LYS A 1 83 ? 15.503 8.173 -6.800 1.00 92.75 83 LYS A C 1
ATOM 649 O O . LYS A 1 83 ? 15.496 7.184 -7.532 1.00 92.75 83 LYS A O 1
ATOM 654 N N . THR A 1 84 ? 15.790 8.112 -5.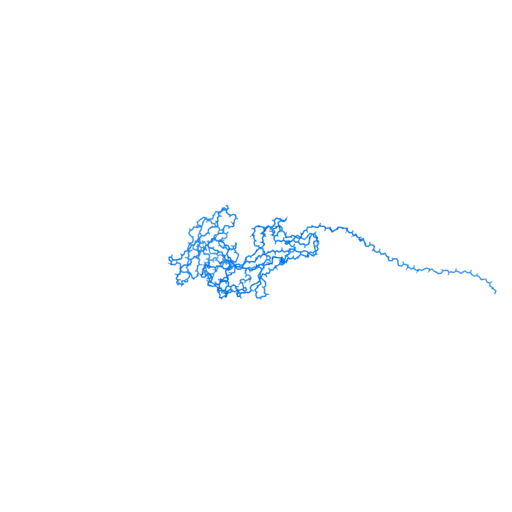508 1.00 95.50 84 THR A N 1
ATOM 655 C CA . THR A 1 84 ? 15.975 6.873 -4.742 1.00 95.50 84 THR A CA 1
ATOM 656 C C . THR A 1 84 ? 14.871 6.756 -3.686 1.00 95.50 84 THR A C 1
ATOM 658 O O . THR A 1 84 ? 14.370 7.798 -3.240 1.00 95.50 84 THR A O 1
ATOM 661 N N . PRO A 1 85 ? 14.524 5.541 -3.225 1.00 95.56 85 PRO A N 1
ATOM 662 C CA . PRO A 1 85 ? 13.573 5.343 -2.131 1.00 95.56 85 PRO A CA 1
ATOM 663 C C . PRO A 1 85 ? 13.828 6.237 -0.909 1.00 95.56 85 PRO A C 1
ATOM 665 O O . PRO A 1 85 ? 12.914 6.906 -0.429 1.00 95.56 85 PRO A O 1
ATOM 668 N N . VAL A 1 86 ? 15.080 6.330 -0.438 1.00 95.81 86 VAL A N 1
ATOM 669 C CA . VAL A 1 86 ? 15.411 7.173 0.729 1.00 95.81 86 VAL A CA 1
ATOM 670 C C . VAL A 1 86 ? 15.298 8.671 0.450 1.00 95.81 86 VAL A C 1
ATOM 672 O O . VAL A 1 86 ? 15.008 9.446 1.360 1.00 95.81 86 VAL A O 1
ATOM 675 N N . SER A 1 87 ? 15.513 9.107 -0.795 1.00 95.00 87 SER A N 1
ATOM 676 C CA . SER A 1 87 ? 15.487 10.535 -1.139 1.00 95.00 87 SER A CA 1
ATOM 677 C C . SER A 1 87 ? 14.088 11.150 -1.071 1.00 95.00 87 SER A C 1
ATOM 679 O O . SER A 1 87 ? 13.982 12.367 -0.938 1.00 95.00 87 SER A O 1
ATOM 681 N N . LEU A 1 88 ? 13.037 10.321 -1.129 1.00 94.25 88 LEU A N 1
ATOM 682 C CA . LEU A 1 88 ? 11.644 10.763 -1.054 1.00 94.25 88 LEU A CA 1
ATOM 683 C C . LEU A 1 88 ? 11.206 11.149 0.364 1.00 94.25 88 LEU A C 1
ATOM 685 O O . LEU A 1 88 ? 10.209 11.846 0.504 1.00 94.25 88 LEU A O 1
ATOM 689 N N . LYS A 1 89 ? 11.944 10.726 1.405 1.00 94.62 89 LYS A N 1
ATOM 690 C CA . LYS A 1 89 ? 11.672 11.066 2.818 1.00 94.62 89 LYS A CA 1
ATOM 691 C C . LYS A 1 89 ? 10.207 10.851 3.231 1.00 94.62 89 LYS A C 1
ATOM 693 O O . LYS A 1 89 ? 9.619 11.678 3.922 1.00 94.62 89 LYS A O 1
ATOM 698 N N . LEU A 1 90 ? 9.631 9.739 2.783 1.00 96.12 90 LEU A N 1
ATOM 699 C CA . LEU A 1 90 ? 8.253 9.371 3.089 1.00 96.12 90 LEU A CA 1
ATOM 700 C C . LEU A 1 90 ? 8.099 8.989 4.563 1.00 96.12 90 LEU A C 1
ATOM 702 O O . LEU A 1 90 ? 8.996 8.371 5.139 1.00 96.12 90 LEU A O 1
ATOM 706 N N . SER A 1 91 ? 6.939 9.287 5.140 1.00 96.50 91 SER A N 1
ATOM 707 C CA . SER A 1 91 ? 6.532 8.789 6.459 1.00 96.50 91 SER A CA 1
ATOM 708 C C . SER A 1 91 ? 5.109 8.236 6.423 1.00 96.50 91 SER A C 1
ATOM 710 O O . SER A 1 91 ? 4.332 8.570 5.531 1.00 96.50 91 SER A O 1
ATOM 712 N N . SER A 1 92 ? 4.760 7.369 7.370 1.00 96.88 92 SER A N 1
ATOM 713 C CA . SER A 1 92 ? 3.399 6.844 7.523 1.00 96.88 92 SER A CA 1
ATOM 714 C C . SER A 1 92 ? 2.435 7.918 8.043 1.00 96.88 92 SER A C 1
ATOM 716 O O . SER A 1 92 ? 2.849 8.926 8.619 1.00 96.88 92 SER A O 1
ATOM 718 N N . ALA A 1 93 ? 1.140 7.705 7.816 1.00 96.44 93 ALA A N 1
ATOM 719 C CA . ALA A 1 93 ? 0.055 8.520 8.350 1.00 96.44 93 ALA A CA 1
ATOM 720 C C . ALA A 1 93 ? -1.203 7.672 8.597 1.00 96.44 93 ALA A C 1
ATOM 722 O O . ALA A 1 93 ? -1.357 6.602 8.003 1.00 96.44 93 ALA A O 1
ATOM 723 N N . ILE A 1 94 ? -2.110 8.181 9.436 1.00 96.56 94 ILE A N 1
ATOM 724 C CA . ILE A 1 94 ? -3.399 7.554 9.762 1.00 96.56 94 ILE A CA 1
ATOM 725 C C . ILE A 1 94 ? -4.542 8.520 9.438 1.00 96.56 94 ILE A C 1
ATOM 727 O O . ILE A 1 94 ? -4.528 9.678 9.859 1.00 96.56 94 ILE A O 1
ATOM 731 N N . LYS A 1 95 ? -5.543 8.035 8.702 1.00 95.94 95 LYS A N 1
ATOM 732 C CA . LYS A 1 95 ? -6.821 8.715 8.468 1.00 95.94 95 LYS A CA 1
ATOM 733 C C . LYS A 1 95 ? -7.768 8.427 9.632 1.00 95.94 95 LYS A C 1
ATOM 735 O O . LYS A 1 95 ? -7.823 7.299 10.107 1.00 95.94 95 LYS A O 1
ATOM 740 N N . GLN A 1 96 ? -8.553 9.417 10.052 1.00 95.06 96 GLN A N 1
ATOM 741 C CA . GLN A 1 96 ? -9.613 9.192 11.039 1.00 95.06 96 GLN A CA 1
ATOM 742 C C . GLN A 1 96 ? -10.848 8.531 10.392 1.00 95.06 96 GLN A C 1
ATOM 744 O O . GLN A 1 96 ? -11.206 8.903 9.264 1.00 95.06 96 GLN A O 1
ATOM 749 N N . PRO A 1 97 ? -11.498 7.571 11.075 1.00 93.62 97 PRO A N 1
ATOM 750 C CA . PRO A 1 97 ? -12.734 6.953 10.608 1.00 93.62 97 PRO A CA 1
ATOM 751 C C . PRO A 1 97 ? -13.902 7.933 10.574 1.00 93.62 97 PRO A C 1
ATOM 753 O O . PRO A 1 97 ? -13.907 8.947 11.268 1.00 93.62 97 PRO A O 1
ATOM 756 N N . GLN A 1 98 ? -14.881 7.649 9.718 1.00 89.88 98 GLN A N 1
ATOM 757 C CA . GLN A 1 98 ? -16.192 8.288 9.778 1.00 89.88 98 GLN A CA 1
ATOM 758 C C . GLN A 1 98 ? -17.100 7.503 10.728 1.00 89.88 98 GLN A C 1
ATOM 760 O O . GLN A 1 98 ? -16.883 6.315 10.949 1.00 89.88 98 GLN A O 1
ATOM 765 N N . ASN A 1 99 ? -18.172 8.125 11.220 1.00 86.50 99 ASN A N 1
ATOM 766 C CA . ASN A 1 99 ? -19.125 7.463 12.123 1.00 86.50 99 ASN A CA 1
ATOM 767 C C . ASN A 1 99 ? -19.780 6.213 11.501 1.00 86.50 99 ASN A C 1
ATOM 769 O O . ASN A 1 99 ? -20.242 5.341 12.220 1.00 86.50 99 ASN A O 1
ATOM 773 N N . THR A 1 100 ? -19.819 6.109 10.170 1.00 89.25 100 THR A N 1
ATOM 774 C CA . THR A 1 100 ? -20.322 4.926 9.449 1.00 89.25 100 THR A CA 1
ATOM 775 C C . THR A 1 100 ? -19.376 3.733 9.483 1.00 89.25 100 THR A C 1
ATOM 777 O O . THR A 1 100 ? -19.795 2.622 9.174 1.00 89.25 100 THR A O 1
ATOM 780 N N . ASP A 1 101 ? -18.110 3.959 9.819 1.00 92.31 101 ASP A N 1
ATOM 781 C CA . ASP A 1 101 ? -17.050 2.955 9.757 1.00 92.31 101 ASP A CA 1
ATOM 782 C C . ASP A 1 101 ? -16.864 2.242 11.102 1.00 92.31 101 ASP A C 1
ATOM 784 O O . ASP A 1 101 ? -16.112 1.272 11.218 1.00 92.31 101 ASP A O 1
ATOM 788 N N . VAL A 1 102 ? -17.536 2.734 12.138 1.00 92.56 102 VAL A N 1
ATOM 789 C CA . VAL A 1 102 ? -17.326 2.353 13.529 1.00 92.56 102 VAL A CA 1
ATOM 790 C C . VAL A 1 102 ? -18.657 2.096 14.218 1.00 92.56 102 VAL A C 1
ATOM 792 O O . VAL A 1 102 ? -19.704 2.603 13.824 1.00 92.56 102 VAL A O 1
ATOM 795 N N . ILE A 1 103 ? -18.614 1.263 15.246 1.00 88.69 103 ILE A N 1
ATOM 796 C CA . ILE A 1 103 ? -19.753 0.957 16.096 1.00 88.69 103 ILE A CA 1
ATOM 797 C C . ILE A 1 103 ? -19.671 1.894 17.299 1.00 88.69 103 ILE A C 1
ATOM 799 O O . ILE A 1 103 ? -18.909 1.651 18.235 1.00 88.69 103 ILE A O 1
ATOM 803 N N . ASP A 1 104 ? -20.453 2.966 17.225 1.00 78.00 104 ASP A N 1
ATOM 804 C CA . ASP A 1 104 ? -20.657 3.956 18.281 1.00 78.00 104 ASP A CA 1
ATOM 805 C C . ASP A 1 104 ? -21.987 3.652 18.993 1.00 78.00 104 ASP A C 1
ATOM 807 O O . ASP A 1 104 ? -23.066 3.977 18.494 1.00 78.00 104 ASP A O 1
ATOM 811 N N . VAL A 1 105 ? -21.924 2.905 20.100 1.00 73.81 105 VAL A N 1
ATOM 812 C CA . VAL A 1 105 ? -23.128 2.403 20.792 1.00 73.81 105 VAL A CA 1
ATOM 813 C C . VAL A 1 105 ? -23.787 3.490 21.644 1.00 73.81 105 VAL A C 1
ATOM 815 O O . VAL A 1 105 ? -25.007 3.468 21.819 1.00 73.81 105 VAL A O 1
ATOM 818 N N . ASP A 1 106 ? -23.007 4.425 22.180 1.00 70.19 106 ASP A N 1
ATOM 819 C CA . ASP A 1 106 ? -23.467 5.548 22.999 1.00 70.19 106 ASP A CA 1
ATOM 820 C C . ASP A 1 106 ? -23.734 6.827 22.190 1.00 70.19 106 ASP A C 1
ATOM 822 O O . ASP A 1 106 ? -24.475 7.692 22.663 1.00 70.19 106 ASP A O 1
ATOM 826 N N . GLY A 1 107 ? -23.261 6.897 20.943 1.00 69.12 107 GLY A N 1
ATOM 827 C CA . GLY A 1 107 ? -23.665 7.894 19.952 1.00 69.12 107 GLY A CA 1
ATOM 828 C C . GLY A 1 107 ? -23.052 9.274 20.181 1.00 69.12 107 GLY A C 1
ATOM 829 O O . GLY A 1 107 ? -23.663 10.280 19.803 1.00 69.12 107 GLY A O 1
ATOM 830 N N . ASP A 1 108 ? -21.896 9.337 20.841 1.00 72.81 108 ASP A N 1
ATOM 831 C CA . ASP A 1 108 ? -21.228 10.590 21.197 1.00 72.81 108 ASP A CA 1
ATOM 832 C C . ASP A 1 108 ? -20.288 11.119 20.099 1.00 72.81 108 ASP A C 1
ATOM 834 O O . ASP A 1 108 ? -19.938 12.302 20.110 1.00 72.81 108 ASP A O 1
ATOM 838 N N . GLY A 1 109 ? -19.939 10.288 19.108 1.00 72.75 109 GLY A N 1
ATOM 839 C CA . GLY A 1 109 ? -19.047 10.643 18.008 1.00 72.75 109 GLY A CA 1
ATOM 840 C C . GLY A 1 109 ? -17.590 10.889 18.415 1.00 72.75 109 GLY A C 1
ATOM 841 O O . GLY A 1 109 ? -16.826 11.415 17.605 1.00 72.75 109 GLY A O 1
ATOM 842 N N . ASP A 1 110 ? -17.175 10.510 19.626 1.00 82.31 110 ASP A N 1
ATOM 843 C CA . ASP A 1 110 ? -15.836 10.767 20.167 1.00 82.31 110 ASP A CA 1
ATOM 844 C C . ASP A 1 110 ? -14.825 9.659 19.789 1.00 82.31 110 ASP A C 1
ATOM 846 O O . ASP A 1 110 ? -13.941 9.299 20.575 1.00 82.31 110 ASP A O 1
ATOM 850 N N . ILE A 1 111 ? -14.934 9.111 18.573 1.00 89.56 111 ILE A N 1
ATOM 851 C CA . ILE A 1 111 ? -14.089 8.013 18.086 1.00 89.56 111 ILE A CA 1
ATOM 852 C C . ILE A 1 111 ? -12.857 8.545 17.350 1.00 89.56 111 ILE A C 1
ATOM 854 O O . ILE A 1 111 ? -12.940 9.380 16.450 1.00 89.56 111 ILE A O 1
ATOM 858 N N . SER A 1 112 ? -11.692 8.005 17.702 1.00 93.25 112 SER A N 1
ATOM 859 C CA . SER A 1 112 ? -10.411 8.328 17.079 1.00 93.25 112 SER A CA 1
ATOM 860 C C . SER A 1 112 ? -9.576 7.081 16.819 1.00 93.25 112 SER A C 1
ATOM 862 O O . SER A 1 112 ? -9.604 6.119 17.582 1.00 93.25 112 SER A O 1
ATOM 864 N N . LEU A 1 113 ? -8.801 7.108 15.741 1.00 95.50 113 LEU A N 1
ATOM 865 C CA . LEU A 1 113 ? -7.843 6.067 15.391 1.00 95.50 113 LEU A CA 1
ATOM 866 C C . LEU A 1 113 ? -6.424 6.581 15.616 1.00 95.50 113 LEU A C 1
ATOM 868 O O . LEU A 1 113 ? -6.040 7.626 15.082 1.00 95.50 113 LEU A O 1
ATOM 872 N N . SER A 1 114 ? -5.637 5.835 16.381 1.00 94.69 114 SER A N 1
ATOM 873 C CA . SER A 1 114 ? -4.231 6.133 16.649 1.00 94.69 114 SER A CA 1
ATOM 874 C C . SER A 1 114 ? -3.350 4.926 16.352 1.00 94.69 114 SER A C 1
ATOM 876 O O . SER A 1 114 ? -3.820 3.789 16.314 1.00 94.69 114 SER A O 1
ATOM 878 N N . GLU A 1 115 ? -2.054 5.162 16.163 1.00 93.06 115 GLU A N 1
ATOM 879 C CA . GLU A 1 115 ? -1.085 4.067 16.192 1.00 93.06 115 GLU A CA 1
ATOM 880 C C . GLU A 1 115 ? -1.001 3.474 17.603 1.00 93.06 115 GLU A C 1
ATOM 882 O O . GLU A 1 115 ? -1.229 4.170 18.598 1.00 93.06 115 GLU A O 1
ATOM 887 N N . ASP A 1 116 ? -0.690 2.184 17.688 1.00 86.38 116 ASP A N 1
ATOM 888 C CA . ASP A 1 116 ? -0.287 1.573 18.950 1.00 86.38 116 ASP A CA 1
ATOM 889 C C . ASP A 1 116 ? 1.135 2.038 19.290 1.00 86.38 116 ASP A C 1
ATOM 891 O O . ASP A 1 116 ? 2.093 1.716 18.587 1.00 86.38 116 ASP A O 1
ATOM 895 N N . THR A 1 117 ? 1.292 2.767 20.395 1.00 78.94 117 THR A N 1
ATOM 896 C CA . THR A 1 117 ? 2.594 3.263 20.865 1.00 78.94 117 THR A CA 1
ATOM 897 C C . THR A 1 117 ? 3.611 2.136 21.093 1.00 78.94 117 THR A C 1
ATOM 899 O O . THR A 1 117 ? 4.815 2.368 20.988 1.00 78.94 117 THR A O 1
ATOM 902 N N . ALA A 1 118 ? 3.158 0.917 21.411 1.00 80.06 118 ALA A N 1
ATOM 903 C CA . ALA A 1 118 ? 4.041 -0.236 21.583 1.00 80.06 118 ALA A CA 1
ATOM 904 C C . ALA A 1 118 ? 4.513 -0.829 20.243 1.00 80.06 118 ALA A C 1
ATOM 906 O O . ALA A 1 118 ? 5.607 -1.391 20.170 1.00 80.06 118 ALA A O 1
ATOM 907 N N . HIS A 1 119 ? 3.714 -0.679 19.185 1.00 82.56 119 HIS A N 1
ATOM 908 C CA . HIS A 1 119 ? 3.966 -1.232 17.855 1.00 82.56 119 HIS A CA 1
ATOM 909 C C . HIS A 1 119 ? 3.650 -0.179 16.780 1.00 82.56 119 HIS A C 1
ATOM 911 O O . HIS A 1 119 ? 2.654 -0.313 16.059 1.00 82.56 119 HIS A O 1
ATOM 917 N N . PRO A 1 120 ? 4.486 0.872 16.673 1.00 87.88 120 PRO A N 1
ATOM 918 C CA . PRO A 1 120 ? 4.215 2.010 15.805 1.00 87.88 120 PRO A CA 1
ATOM 919 C C . PRO A 1 120 ? 4.186 1.603 14.333 1.00 87.88 120 PRO A C 1
ATOM 921 O O . PRO A 1 120 ? 4.740 0.571 13.931 1.00 87.88 120 PRO A O 1
ATOM 924 N N . LEU A 1 121 ? 3.577 2.452 13.505 1.00 94.31 121 LEU A N 1
ATOM 925 C CA . LEU A 1 121 ? 3.495 2.186 12.076 1.00 94.31 121 LEU A CA 1
ATOM 926 C C . LEU A 1 121 ? 4.879 2.124 11.429 1.00 94.31 121 LEU A C 1
ATOM 928 O O . LEU A 1 121 ? 5.721 3.008 11.592 1.00 94.31 121 LEU A O 1
ATOM 932 N N . SER A 1 122 ? 5.080 1.104 10.602 1.00 95.19 122 SER A N 1
ATOM 933 C CA . SER A 1 122 ? 6.260 0.955 9.764 1.00 95.19 122 SER A CA 1
ATOM 934 C C . SER A 1 122 ? 5.930 1.322 8.323 1.00 95.19 122 SER A C 1
ATOM 936 O O . SER A 1 122 ? 4.948 0.826 7.775 1.00 95.19 122 SER A O 1
ATOM 938 N N . LEU A 1 123 ? 6.762 2.160 7.701 1.00 97.12 123 LEU A N 1
ATOM 939 C CA . LEU A 1 123 ? 6.755 2.411 6.260 1.00 97.12 123 LEU A CA 1
ATOM 940 C C . LEU A 1 123 ? 8.036 1.831 5.669 1.00 97.12 123 LEU A C 1
ATOM 942 O O . LEU A 1 123 ? 9.140 2.284 5.977 1.00 97.12 123 LEU A O 1
ATOM 946 N N . VAL A 1 124 ? 7.893 0.816 4.820 1.00 97.19 124 VAL A N 1
ATOM 947 C CA . VAL A 1 124 ? 9.027 0.082 4.253 1.00 97.19 124 VAL A CA 1
ATOM 948 C C . VAL A 1 124 ? 8.809 -0.160 2.765 1.00 97.19 124 VAL A C 1
ATOM 950 O O . VAL A 1 124 ? 7.684 -0.329 2.305 1.00 97.19 124 VAL A O 1
ATOM 953 N N . TRP A 1 125 ? 9.907 -0.177 2.013 1.00 96.12 125 TRP A N 1
ATOM 954 C CA . TRP A 1 125 ? 9.901 -0.511 0.595 1.00 96.12 125 TRP A CA 1
ATOM 955 C C . TRP A 1 125 ? 10.087 -2.006 0.376 1.00 96.12 125 TRP A C 1
ATOM 957 O O . TRP A 1 125 ? 11.014 -2.609 0.927 1.00 96.12 125 TRP A O 1
ATOM 967 N N . TYR A 1 126 ? 9.245 -2.562 -0.481 1.00 91.44 126 TYR A N 1
ATOM 968 C CA . TYR A 1 126 ? 9.252 -3.959 -0.890 1.00 91.44 126 TYR A CA 1
ATOM 969 C C . TYR A 1 126 ? 9.239 -4.062 -2.412 1.00 91.44 126 TYR A C 1
ATOM 971 O O . TYR A 1 126 ? 9.023 -3.073 -3.105 1.00 91.44 126 TYR A O 1
ATOM 979 N N . TYR A 1 127 ? 9.497 -5.256 -2.922 1.00 82.44 127 TYR A N 1
ATOM 980 C CA . TYR A 1 127 ? 9.214 -5.667 -4.291 1.00 82.44 127 TYR A CA 1
ATOM 981 C C . TYR A 1 127 ? 8.780 -7.133 -4.266 1.00 82.44 127 TYR A C 1
ATOM 983 O O . TYR A 1 127 ? 9.055 -7.840 -3.296 1.00 82.44 127 TYR A O 1
ATOM 991 N N . GLU A 1 128 ? 8.122 -7.586 -5.324 1.00 76.50 128 GLU A N 1
ATOM 992 C CA . GLU A 1 128 ? 7.836 -9.007 -5.514 1.00 76.50 128 GLU A CA 1
ATOM 993 C C . GLU A 1 128 ? 8.961 -9.653 -6.322 1.00 76.50 128 GLU A C 1
ATOM 995 O O . GLU A 1 128 ? 9.389 -9.118 -7.351 1.00 76.50 128 GLU A O 1
ATOM 1000 N N . ASP A 1 129 ? 9.469 -10.785 -5.842 1.00 71.56 129 ASP A N 1
ATOM 1001 C CA . ASP A 1 129 ? 10.472 -11.557 -6.568 1.00 71.56 129 ASP A CA 1
ATOM 1002 C C . ASP A 1 129 ? 9.858 -12.396 -7.707 1.00 71.56 129 ASP A C 1
ATOM 1004 O O . ASP A 1 129 ? 8.656 -12.381 -7.988 1.00 71.56 129 ASP A O 1
ATOM 1008 N N . SER A 1 130 ? 10.704 -13.166 -8.394 1.00 63.81 130 SER A N 1
ATOM 1009 C CA . SER A 1 130 ? 10.280 -14.050 -9.479 1.00 63.81 130 SER A CA 1
ATOM 1010 C C . SER A 1 130 ? 9.383 -15.202 -9.040 1.00 63.81 130 SER A C 1
ATOM 1012 O O . SER A 1 130 ? 8.884 -15.894 -9.919 1.00 63.81 130 SER A O 1
ATOM 1014 N N . ASP A 1 131 ? 9.125 -15.386 -7.749 1.00 66.00 131 ASP A N 1
ATOM 1015 C CA . ASP A 1 131 ? 8.245 -16.402 -7.172 1.00 66.00 131 ASP A CA 1
ATOM 1016 C C . ASP A 1 131 ? 7.005 -15.774 -6.501 1.00 66.00 131 ASP A C 1
ATOM 1018 O O . ASP A 1 131 ? 6.186 -16.490 -5.934 1.00 66.00 131 ASP A O 1
ATOM 1022 N N . ASN A 1 132 ? 6.803 -14.457 -6.665 1.00 62.66 132 ASN A N 1
ATOM 1023 C CA . ASN A 1 132 ? 5.751 -13.648 -6.030 1.00 62.66 132 ASN A CA 1
ATOM 1024 C C . ASN A 1 132 ? 5.883 -13.550 -4.501 1.00 62.66 132 ASN A C 1
ATOM 1026 O O . ASN A 1 132 ? 4.899 -13.293 -3.806 1.00 62.66 132 ASN A O 1
ATOM 1030 N N . ASN A 1 133 ? 7.085 -13.739 -3.957 1.00 76.00 133 ASN A N 1
ATOM 1031 C CA . ASN A 1 133 ? 7.319 -13.453 -2.550 1.00 76.00 133 ASN A CA 1
ATOM 1032 C C . ASN A 1 133 ? 7.555 -11.956 -2.367 1.00 76.00 133 ASN A C 1
ATOM 1034 O O . ASN A 1 133 ? 8.310 -11.329 -3.111 1.00 76.00 133 ASN A O 1
ATOM 1038 N N . GLU A 1 134 ? 6.953 -11.395 -1.323 1.00 83.44 134 GLU A N 1
ATOM 1039 C CA . GLU A 1 134 ? 7.242 -10.035 -0.883 1.00 83.44 134 GLU A CA 1
ATOM 1040 C C . GLU A 1 134 ? 8.645 -9.982 -0.257 1.00 83.44 134 GLU A C 1
ATOM 1042 O O . GLU A 1 134 ? 8.910 -10.578 0.790 1.00 83.44 134 GLU A O 1
ATOM 1047 N N . VAL A 1 135 ? 9.551 -9.232 -0.885 1.00 88.50 135 VAL A N 1
ATOM 1048 C CA . VAL A 1 135 ? 10.939 -9.076 -0.446 1.00 88.50 135 VAL A CA 1
ATOM 1049 C C . VAL A 1 135 ? 11.218 -7.621 -0.102 1.00 88.50 135 VAL A C 1
ATOM 1051 O O . VAL A 1 135 ? 11.011 -6.702 -0.895 1.00 88.50 135 VAL A O 1
ATOM 1054 N N . LYS A 1 136 ? 11.725 -7.392 1.109 1.00 97.06 136 LYS A N 1
ATOM 1055 C CA . LYS A 1 136 ? 12.123 -6.060 1.572 1.00 97.06 136 LYS A CA 1
ATOM 1056 C C . LYS A 1 136 ? 13.332 -5.556 0.783 1.00 97.06 136 LYS A C 1
ATOM 1058 O O . LYS A 1 136 ? 14.313 -6.283 0.626 1.00 97.06 136 LYS A O 1
ATOM 1063 N N . LEU A 1 137 ? 13.312 -4.288 0.362 1.00 96.31 137 LEU A N 1
ATOM 1064 C CA . LEU A 1 137 ? 14.497 -3.668 -0.233 1.00 96.31 137 LEU A CA 1
ATOM 1065 C C . LEU A 1 137 ? 15.660 -3.627 0.767 1.00 96.31 137 LEU A C 1
ATOM 1067 O O . LEU A 1 137 ? 15.523 -3.204 1.917 1.00 96.31 137 LEU A O 1
ATOM 1071 N N . THR A 1 138 ? 16.840 -4.010 0.290 1.00 97.19 138 THR A N 1
ATOM 1072 C CA . THR A 1 138 ? 18.100 -3.897 1.033 1.00 97.19 138 THR A CA 1
ATOM 1073 C C . THR A 1 138 ? 18.554 -2.440 1.149 1.00 97.19 138 THR A C 1
ATOM 1075 O O . THR A 1 138 ? 18.174 -1.589 0.347 1.00 97.19 138 THR A O 1
ATOM 1078 N N . ALA A 1 139 ? 19.447 -2.141 2.099 1.00 95.88 139 ALA A N 1
ATOM 1079 C CA . ALA A 1 139 ? 20.015 -0.796 2.257 1.00 95.88 139 ALA A CA 1
ATOM 1080 C C . ALA A 1 139 ? 20.726 -0.277 0.984 1.00 95.88 139 ALA A C 1
ATOM 1082 O O . ALA A 1 139 ? 20.684 0.914 0.673 1.00 95.88 139 ALA A O 1
ATOM 1083 N N . ALA A 1 140 ? 21.348 -1.171 0.209 1.00 96.12 140 ALA A N 1
ATOM 1084 C CA . ALA A 1 140 ? 21.941 -0.810 -1.077 1.00 96.12 140 ALA A CA 1
ATOM 1085 C C . ALA A 1 140 ? 20.860 -0.440 -2.108 1.00 96.12 140 ALA A C 1
ATOM 1087 O O . ALA A 1 140 ? 20.976 0.562 -2.814 1.00 96.12 140 ALA A O 1
ATOM 1088 N N . GLN A 1 141 ? 19.762 -1.196 -2.162 1.00 95.69 141 GLN A N 1
ATOM 1089 C CA . GLN A 1 141 ? 18.656 -0.907 -3.076 1.00 95.69 141 GLN A CA 1
ATOM 1090 C C . GLN A 1 141 ? 17.917 0.386 -2.713 1.00 95.69 141 GLN A C 1
ATOM 1092 O O . GLN A 1 141 ? 17.557 1.142 -3.609 1.00 95.69 141 GLN A O 1
ATOM 1097 N N . THR A 1 142 ? 17.749 0.711 -1.428 1.00 96.75 142 THR A N 1
ATOM 1098 C CA . THR A 1 142 ? 17.055 1.949 -1.025 1.00 96.75 142 THR A CA 1
ATOM 1099 C C . THR A 1 142 ? 17.823 3.225 -1.385 1.00 96.75 142 THR A C 1
ATOM 1101 O O . THR A 1 142 ? 17.226 4.298 -1.487 1.00 96.75 142 THR A O 1
ATOM 1104 N N . THR A 1 143 ? 19.132 3.114 -1.627 1.00 97.12 143 THR A N 1
ATOM 1105 C CA . THR A 1 143 ? 20.008 4.201 -2.102 1.00 97.12 143 THR A CA 1
ATOM 1106 C C . THR A 1 143 ? 20.263 4.159 -3.611 1.00 97.12 143 THR A C 1
ATOM 1108 O O . THR A 1 143 ? 20.873 5.075 -4.158 1.00 97.12 143 THR A O 1
ATOM 1111 N N . THR A 1 144 ? 19.755 3.139 -4.302 1.00 94.38 144 THR A N 1
ATOM 1112 C CA . THR A 1 144 ? 19.835 3.004 -5.759 1.00 94.38 144 THR A CA 1
ATOM 1113 C C . THR A 1 144 ? 18.679 3.759 -6.418 1.00 94.38 144 THR A C 1
ATOM 1115 O O . THR A 1 144 ? 17.574 3.823 -5.877 1.00 94.38 144 THR A O 1
ATOM 1118 N N . THR A 1 145 ? 18.918 4.367 -7.584 1.00 93.12 145 THR A N 1
ATOM 1119 C CA . THR A 1 145 ? 17.854 5.091 -8.296 1.00 93.12 145 THR A CA 1
ATOM 1120 C C . THR A 1 145 ? 16.770 4.137 -8.779 1.00 93.12 145 THR A C 1
ATOM 1122 O O . THR A 1 145 ? 17.067 3.019 -9.203 1.00 93.12 145 THR A O 1
ATOM 1125 N N . PHE A 1 146 ? 15.517 4.592 -8.794 1.00 85.94 146 PHE A N 1
ATOM 1126 C CA . PHE A 1 146 ? 14.394 3.777 -9.257 1.00 85.94 146 PHE A CA 1
ATOM 1127 C C . PHE A 1 146 ? 14.602 3.247 -10.680 1.00 85.94 146 PHE A C 1
ATOM 1129 O O . PHE A 1 146 ? 14.405 2.065 -10.931 1.00 85.94 146 PHE A O 1
ATOM 1136 N N . SER A 1 147 ? 15.102 4.074 -11.600 1.00 82.94 147 SER A N 1
ATOM 1137 C CA . SER A 1 147 ? 15.445 3.631 -12.961 1.00 82.94 147 SER A CA 1
ATOM 1138 C C . SER A 1 147 ? 16.477 2.498 -13.008 1.00 82.94 147 SER A C 1
ATOM 1140 O O . SER A 1 147 ? 16.417 1.662 -13.906 1.00 82.94 147 SER A O 1
ATOM 1142 N N . THR A 1 148 ? 17.424 2.450 -12.068 1.00 82.88 148 THR A N 1
ATOM 1143 C CA . THR A 1 148 ? 18.413 1.365 -11.981 1.00 82.88 148 THR A CA 1
ATOM 1144 C C . THR A 1 148 ? 17.804 0.115 -11.350 1.00 82.88 148 THR A C 1
ATOM 1146 O O . THR A 1 148 ? 18.051 -0.983 -11.839 1.00 82.88 148 THR A O 1
ATOM 1149 N N . LEU A 1 149 ? 16.960 0.269 -10.324 1.00 80.38 149 LEU A N 1
ATOM 1150 C CA . LEU A 1 149 ? 16.206 -0.841 -9.730 1.00 80.38 149 LEU A CA 1
ATOM 1151 C C . LEU A 1 149 ? 15.337 -1.543 -10.780 1.00 80.38 149 LEU A C 1
ATOM 1153 O O . LEU A 1 149 ? 15.456 -2.754 -10.955 1.00 80.38 149 LEU A O 1
ATOM 1157 N N . LEU A 1 150 ? 14.572 -0.770 -11.557 1.00 75.50 150 LEU A N 1
ATOM 1158 C CA . LEU A 1 150 ? 13.731 -1.300 -12.632 1.00 75.50 150 LEU A CA 1
ATOM 1159 C C . LEU A 1 150 ? 14.542 -2.044 -13.700 1.00 75.50 150 LEU A C 1
ATOM 1161 O O . LEU A 1 150 ? 14.130 -3.106 -14.159 1.00 75.50 150 LEU A O 1
ATOM 1165 N N . LYS A 1 151 ? 15.718 -1.524 -14.086 1.00 70.88 151 LYS A N 1
ATOM 1166 C CA . LYS A 1 151 ? 16.617 -2.207 -15.038 1.00 70.88 151 LYS A CA 1
ATOM 1167 C C . LYS A 1 151 ? 17.092 -3.567 -14.530 1.00 70.88 151 LYS A C 1
ATOM 1169 O O . LYS A 1 151 ? 17.342 -4.448 -15.345 1.00 70.88 151 LYS A O 1
ATOM 1174 N N . ASN A 1 152 ? 17.172 -3.729 -13.214 1.00 69.38 152 ASN A N 1
ATOM 1175 C CA . ASN A 1 152 ? 17.549 -4.971 -12.551 1.00 69.38 152 ASN A CA 1
ATOM 1176 C C . ASN A 1 152 ? 16.331 -5.848 -12.199 1.00 69.38 152 ASN A C 1
ATOM 1178 O O . ASN A 1 152 ? 16.474 -6.798 -11.437 1.00 69.38 152 ASN A O 1
ATOM 1182 N N . GLY A 1 153 ? 15.139 -5.527 -12.718 1.00 65.00 153 GLY A N 1
ATOM 1183 C CA . GLY A 1 153 ? 13.914 -6.294 -12.477 1.00 65.00 153 GLY A CA 1
ATOM 1184 C C . GLY A 1 153 ? 13.300 -6.097 -11.088 1.00 65.00 153 GLY A C 1
ATOM 1185 O O . GLY A 1 153 ? 12.419 -6.858 -10.707 1.00 65.00 153 GLY A O 1
ATOM 1186 N N . VAL A 1 154 ? 13.742 -5.091 -10.332 1.00 76.19 154 VAL A N 1
ATOM 1187 C CA . VAL A 1 154 ? 13.190 -4.754 -9.016 1.00 76.19 154 VAL A CA 1
ATOM 1188 C C . VAL A 1 154 ? 12.151 -3.656 -9.204 1.00 76.19 154 VAL A C 1
ATOM 1190 O O . VAL A 1 154 ? 12.514 -2.544 -9.587 1.00 76.19 154 VAL A O 1
ATOM 1193 N N . TYR A 1 155 ? 10.884 -3.962 -8.919 1.00 78.44 155 TYR A N 1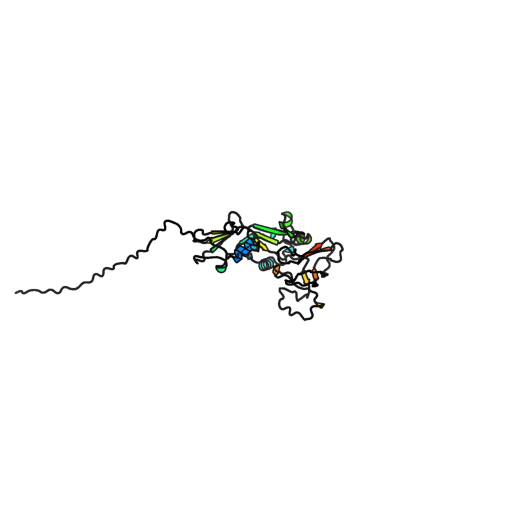
ATOM 1194 C CA . TYR A 1 155 ? 9.738 -3.050 -9.026 1.00 78.44 155 TYR A CA 1
ATOM 1195 C C . TYR A 1 155 ? 9.252 -2.660 -7.625 1.00 78.44 155 TYR A C 1
ATOM 1197 O O . TYR A 1 155 ? 8.497 -3.414 -7.011 1.00 78.44 155 TYR A O 1
ATOM 1205 N N . PRO A 1 156 ? 9.725 -1.530 -7.066 1.00 85.31 156 PRO A N 1
ATOM 1206 C CA . PRO A 1 156 ? 9.454 -1.208 -5.678 1.00 85.31 156 PRO A CA 1
ATOM 1207 C C . PRO A 1 156 ? 8.037 -0.688 -5.451 1.00 85.31 156 PRO A C 1
ATOM 1209 O O . PRO A 1 156 ? 7.564 0.164 -6.199 1.00 85.31 156 PRO A O 1
ATOM 1212 N N . TYR A 1 157 ? 7.435 -1.085 -4.338 1.00 86.50 157 TYR A N 1
ATOM 1213 C CA . TYR A 1 157 ? 6.232 -0.483 -3.773 1.00 86.50 157 TYR A CA 1
ATOM 1214 C C . TYR A 1 157 ? 6.439 -0.182 -2.286 1.00 86.50 157 TYR A C 1
ATOM 1216 O O . TYR A 1 157 ? 7.347 -0.708 -1.634 1.00 86.50 157 TYR A O 1
ATOM 1224 N N . ILE A 1 158 ? 5.605 0.698 -1.741 1.00 93.88 158 ILE A N 1
ATOM 1225 C CA . ILE A 1 158 ? 5.621 1.043 -0.317 1.00 93.88 158 ILE A CA 1
ATOM 1226 C C . ILE A 1 158 ? 4.601 0.164 0.391 1.00 93.88 158 ILE A C 1
ATOM 1228 O O . ILE A 1 158 ? 3.480 0.032 -0.088 1.00 93.88 158 ILE A O 1
ATOM 1232 N N . LYS A 1 159 ? 4.949 -0.376 1.556 1.00 95.00 159 LYS A N 1
ATOM 1233 C CA . LYS A 1 159 ? 4.005 -1.013 2.472 1.00 95.00 159 LYS A CA 1
ATOM 1234 C C . LYS A 1 159 ? 4.007 -0.266 3.796 1.00 95.00 159 LYS A C 1
ATOM 1236 O O . LYS A 1 159 ? 5.057 -0.125 4.428 1.00 95.00 159 LYS A O 1
ATOM 1241 N N . VAL A 1 160 ? 2.830 0.212 4.190 1.00 97.38 160 VAL A N 1
ATOM 1242 C CA . VAL A 1 160 ? 2.567 0.751 5.526 1.00 97.38 160 VAL A CA 1
ATOM 1243 C C . VAL A 1 160 ? 1.880 -0.341 6.329 1.00 97.38 160 VAL A C 1
ATOM 1245 O O . VAL A 1 160 ? 0.878 -0.884 5.876 1.00 97.38 160 VAL A O 1
ATOM 1248 N N . SER A 1 161 ? 2.415 -0.695 7.490 1.00 96.31 161 SER A N 1
ATOM 1249 C CA . SER A 1 161 ? 1.851 -1.748 8.342 1.00 96.31 161 SER A CA 1
ATOM 1250 C C . SER A 1 161 ? 2.133 -1.472 9.806 1.00 96.31 161 SER A C 1
ATOM 1252 O O . SER A 1 161 ? 3.222 -1.002 10.141 1.00 96.31 161 SER A O 1
ATOM 1254 N N . GLY A 1 162 ? 1.202 -1.829 10.678 1.00 95.69 162 GLY A N 1
ATOM 1255 C CA . GLY A 1 162 ? 1.387 -1.731 12.119 1.00 95.69 162 GLY A CA 1
ATOM 1256 C C . GLY A 1 162 ? 0.072 -1.888 12.861 1.00 95.69 162 GLY A C 1
ATOM 1257 O O . GLY A 1 162 ? -0.993 -1.972 12.244 1.00 95.69 162 GLY A O 1
ATOM 1258 N N . SER A 1 163 ? 0.166 -1.955 14.183 1.00 96.00 163 SER A N 1
ATOM 1259 C CA . SER A 1 163 ? -1.009 -2.066 15.037 1.00 96.00 163 SER A CA 1
ATOM 1260 C C . SER A 1 163 ? -1.652 -0.695 15.233 1.00 96.00 163 SER A C 1
ATOM 1262 O O . SER A 1 163 ? -0.975 0.337 15.261 1.00 96.00 163 SER A O 1
ATOM 1264 N N . VAL A 1 164 ? -2.972 -0.684 15.378 1.00 96.31 164 VAL A N 1
ATOM 1265 C CA . VAL A 1 164 ? -3.752 0.536 15.620 1.00 96.31 164 VAL A CA 1
ATOM 1266 C C . VAL A 1 164 ? -4.674 0.356 16.811 1.00 96.31 164 VAL A C 1
ATOM 1268 O O . VAL A 1 164 ? -5.109 -0.760 17.092 1.00 96.31 164 VAL A O 1
ATOM 1271 N N . SER A 1 165 ? -4.998 1.459 17.479 1.00 95.06 165 SER A N 1
ATOM 1272 C CA . SER A 1 165 ? -6.013 1.512 18.528 1.00 95.06 165 SER A CA 1
ATOM 1273 C C . SER A 1 165 ? -7.154 2.415 18.091 1.00 95.06 165 SER A C 1
ATOM 1275 O O . SER A 1 165 ? -6.939 3.579 17.743 1.00 95.06 165 SER A O 1
ATOM 1277 N N . LEU A 1 166 ? -8.367 1.872 18.109 1.00 94.00 166 LEU A N 1
ATOM 1278 C CA . LEU A 1 166 ? -9.592 2.647 18.023 1.00 94.00 166 LEU A CA 1
ATOM 1279 C C . LEU A 1 166 ? -9.971 3.063 19.442 1.00 94.00 166 LEU A C 1
ATOM 1281 O O . LEU A 1 166 ? -10.113 2.204 20.306 1.00 94.00 166 LEU A O 1
ATOM 1285 N N . ASN A 1 167 ? -10.112 4.358 19.691 1.00 92.38 167 ASN A N 1
ATOM 1286 C CA . ASN A 1 167 ? -10.331 4.907 21.023 1.00 92.38 167 ASN A CA 1
ATOM 1287 C C . ASN A 1 167 ? -11.590 5.765 21.040 1.00 92.38 167 ASN A C 1
ATOM 1289 O O . ASN A 1 167 ? -11.811 6.549 20.118 1.00 92.38 167 ASN A O 1
ATOM 1293 N N . THR A 1 168 ? -12.348 5.666 22.121 1.00 89.31 168 THR A N 1
ATOM 1294 C CA . THR A 1 168 ? -13.429 6.581 22.484 1.00 89.31 168 THR A CA 1
ATOM 1295 C C . THR A 1 168 ? -13.008 7.438 23.668 1.00 89.31 168 THR A C 1
ATOM 1297 O O . THR A 1 168 ? -12.120 7.083 24.452 1.00 89.31 168 THR A O 1
ATOM 1300 N N . LYS A 1 169 ? -13.647 8.594 23.832 1.00 86.75 169 LYS A N 1
ATOM 1301 C CA . LYS A 1 169 ? -13.433 9.438 25.014 1.00 86.75 169 LYS A CA 1
ATOM 1302 C C . LYS A 1 169 ? -14.096 8.865 26.267 1.00 86.75 169 LYS A C 1
ATOM 1304 O O . LYS A 1 169 ? -13.551 9.019 27.363 1.00 86.75 169 LYS A O 1
ATOM 1309 N N . TYR A 1 170 ? -15.243 8.209 26.101 1.00 81.31 170 TYR A N 1
ATOM 1310 C CA . TYR A 1 170 ? -16.026 7.590 27.167 1.00 81.31 170 TYR A CA 1
ATOM 1311 C C . TYR A 1 170 ? -16.199 6.079 26.931 1.00 81.31 170 TYR A C 1
ATOM 1313 O O . TYR A 1 170 ? -15.682 5.523 25.963 1.00 81.31 170 TYR A O 1
ATOM 1321 N N . GLY A 1 171 ? -16.863 5.401 27.867 1.00 80.06 171 GLY A N 1
ATOM 1322 C CA . GLY A 1 171 ? -17.022 3.947 27.865 1.00 80.06 171 GLY A CA 1
ATOM 1323 C C . GLY A 1 171 ? -15.927 3.222 28.647 1.00 80.06 171 GLY A C 1
ATOM 1324 O O . GLY A 1 171 ? -14.832 3.735 28.868 1.00 80.06 171 GLY A O 1
ATOM 1325 N N . VAL A 1 172 ? -16.240 2.019 29.120 1.00 85.94 172 VAL A N 1
ATOM 1326 C CA . VAL A 1 172 ? -15.263 1.099 29.710 1.00 85.94 172 VAL A CA 1
ATOM 1327 C C . VAL A 1 172 ? -15.566 -0.285 29.140 1.00 85.94 172 VAL A C 1
ATOM 1329 O O . VAL A 1 172 ? -16.664 -0.779 29.377 1.00 85.94 172 VAL A O 1
ATOM 1332 N N . PRO A 1 173 ? -14.662 -0.887 28.346 1.00 88.81 173 PRO A N 1
ATOM 1333 C CA . PRO A 1 173 ? -13.403 -0.317 27.850 1.00 88.81 173 PRO A CA 1
ATOM 1334 C C . PRO A 1 173 ? -13.613 0.806 26.813 1.00 88.81 173 PRO A C 1
ATOM 1336 O O . PRO A 1 173 ? -14.544 0.758 26.017 1.00 88.81 173 PRO A O 1
ATOM 1339 N N . ASN A 1 174 ? -12.704 1.786 26.787 1.00 89.38 174 ASN A N 1
ATOM 1340 C CA . ASN A 1 174 ? -12.711 2.919 25.845 1.00 89.38 174 ASN A CA 1
ATOM 1341 C C . ASN A 1 174 ? -11.737 2.756 24.665 1.00 89.38 174 ASN A C 1
ATOM 1343 O O . ASN A 1 174 ? -11.417 3.720 23.973 1.00 89.38 174 ASN A O 1
ATOM 1347 N N . SER A 1 175 ? -11.176 1.566 24.471 1.00 91.88 175 SER A N 1
ATOM 1348 C CA . SER A 1 175 ? -10.231 1.311 23.386 1.00 91.88 175 SER A CA 1
ATOM 1349 C C . SER A 1 175 ? -10.308 -0.123 22.887 1.00 91.88 175 SER A C 1
ATOM 1351 O O . SER A 1 175 ? -10.682 -1.040 23.624 1.00 91.88 175 SER A O 1
ATOM 1353 N N . GLN A 1 176 ? -9.940 -0.302 21.624 1.00 93.38 176 GLN A N 1
ATOM 1354 C CA . GLN A 1 176 ? -9.782 -1.591 20.973 1.00 93.38 176 GLN A CA 1
ATOM 1355 C C . GLN A 1 176 ? -8.544 -1.572 20.088 1.00 93.38 176 GLN A C 1
ATOM 1357 O O . GLN A 1 176 ? -8.452 -0.785 19.147 1.00 93.38 176 GLN A O 1
ATOM 1362 N N . ASN A 1 177 ? -7.630 -2.501 20.350 1.00 94.81 177 ASN A N 1
ATOM 1363 C CA . ASN A 1 177 ? -6.443 -2.690 19.528 1.00 94.81 177 ASN A CA 1
ATOM 1364 C C . ASN A 1 177 ? -6.734 -3.631 18.356 1.00 94.81 177 ASN A C 1
ATOM 1366 O O . ASN A 1 177 ? -7.533 -4.562 18.482 1.00 94.81 177 ASN A O 1
ATOM 1370 N N . TYR A 1 178 ? -6.041 -3.407 17.243 1.00 95.44 178 TYR A N 1
ATOM 1371 C CA . TYR A 1 178 ? -6.007 -4.287 16.082 1.00 95.44 178 TYR A CA 1
ATOM 1372 C C . TYR A 1 178 ? -4.544 -4.566 15.718 1.00 95.44 178 TYR A C 1
ATOM 1374 O O . TYR A 1 178 ? -3.793 -3.609 15.495 1.00 95.44 178 TYR A O 1
ATOM 1382 N N . PRO A 1 179 ? -4.125 -5.841 15.628 1.00 95.38 179 PRO A N 1
ATOM 1383 C CA . PRO A 1 179 ? -4.920 -7.053 15.863 1.00 95.38 179 PRO A CA 1
ATOM 1384 C C . PRO A 1 179 ? -5.288 -7.270 17.343 1.00 95.38 179 PRO A C 1
ATOM 1386 O O . PRO A 1 179 ? -4.584 -6.821 18.245 1.00 95.38 179 PRO A O 1
ATOM 1389 N N . ASP A 1 180 ? -6.366 -8.019 17.582 1.00 94.19 180 ASP A N 1
ATOM 1390 C CA . ASP A 1 180 ? -6.735 -8.564 18.890 1.00 94.19 180 ASP A CA 1
ATOM 1391 C C . ASP A 1 180 ? -7.386 -9.955 18.748 1.00 94.19 180 ASP A C 1
ATOM 1393 O O . ASP A 1 180 ? -8.506 -10.130 18.256 1.00 94.19 180 ASP A O 1
ATOM 1397 N N . ASN A 1 181 ? -6.681 -10.968 19.259 1.00 93.44 181 ASN A N 1
ATOM 1398 C CA . ASN A 1 181 ? -7.118 -12.363 19.236 1.00 93.44 181 ASN A CA 1
ATOM 1399 C C . ASN A 1 181 ? -8.428 -12.602 20.009 1.00 93.44 181 ASN A C 1
ATOM 1401 O O . ASN A 1 181 ? -9.126 -13.572 19.719 1.00 93.44 181 ASN A O 1
ATOM 1405 N N . LYS A 1 182 ? -8.786 -11.749 20.981 1.00 92.50 182 LYS A N 1
ATOM 1406 C CA . LYS A 1 182 ? -10.034 -11.888 21.756 1.00 92.50 182 LYS A CA 1
ATOM 1407 C C . LYS A 1 182 ? -11.279 -11.655 20.906 1.00 92.50 182 LYS A C 1
ATOM 1409 O O . LYS A 1 182 ? -12.336 -12.193 21.224 1.00 92.50 182 LYS A O 1
ATOM 1414 N N . ILE A 1 183 ? -11.143 -10.876 19.835 1.00 92.25 183 ILE A N 1
ATOM 1415 C CA . ILE A 1 183 ? -12.214 -10.580 18.879 1.00 92.25 183 ILE A CA 1
ATOM 1416 C C . ILE A 1 183 ? -12.005 -11.299 17.540 1.00 92.25 183 ILE A C 1
ATOM 1418 O O . ILE A 1 183 ? -12.653 -10.959 16.558 1.00 92.25 183 ILE A O 1
ATOM 1422 N N . ALA A 1 184 ? -11.119 -12.303 17.518 1.00 94.00 184 ALA A N 1
ATOM 1423 C CA . ALA A 1 184 ? -10.760 -13.097 16.344 1.00 94.00 184 ALA A CA 1
ATOM 1424 C C . ALA A 1 184 ? -10.172 -12.292 15.168 1.00 94.00 184 ALA A C 1
ATOM 1426 O O . ALA A 1 184 ? -10.245 -12.744 14.030 1.00 94.00 184 ALA A O 1
ATOM 1427 N N . ILE A 1 185 ? -9.545 -11.141 15.445 1.00 95.56 185 ILE A N 1
ATOM 1428 C CA . ILE A 1 185 ? -8.784 -10.374 14.451 1.00 95.56 185 ILE A CA 1
ATOM 1429 C C . ILE A 1 185 ? -7.299 -10.560 14.739 1.00 95.56 185 ILE A C 1
ATOM 1431 O O . ILE A 1 185 ? -6.743 -9.959 15.652 1.00 95.56 185 ILE A O 1
ATOM 1435 N N . THR A 1 186 ? -6.657 -11.436 13.981 1.00 95.06 186 THR A N 1
ATOM 1436 C CA . THR A 1 186 ? -5.288 -11.914 14.206 1.00 95.06 186 THR A CA 1
ATOM 1437 C C . THR A 1 186 ? -4.267 -11.251 13.286 1.00 95.06 186 THR A C 1
ATOM 1439 O O . THR A 1 186 ? -3.073 -11.238 13.592 1.00 95.06 186 THR A O 1
ATOM 1442 N N . LYS A 1 187 ? -4.711 -10.696 12.152 1.00 95.44 187 LYS A N 1
ATOM 1443 C CA . LYS A 1 187 ? -3.824 -10.080 11.158 1.00 95.44 187 LYS A CA 1
ATOM 1444 C C . LYS A 1 187 ? -3.487 -8.633 11.489 1.00 95.44 187 LYS A C 1
ATOM 1446 O O . LYS A 1 187 ? -4.343 -7.841 11.875 1.00 95.44 187 LYS A O 1
ATOM 1451 N N . THR A 1 188 ? -2.224 -8.273 11.277 1.00 95.56 188 THR A N 1
ATOM 1452 C CA . THR A 1 188 ? -1.775 -6.884 11.361 1.00 95.56 188 THR A CA 1
ATOM 1453 C C . THR A 1 188 ? -2.294 -6.099 10.156 1.00 95.56 188 THR A C 1
ATOM 1455 O O . THR A 1 188 ? -2.018 -6.507 9.023 1.00 95.56 188 THR A O 1
ATOM 1458 N N . PRO A 1 189 ? -2.988 -4.967 10.365 1.00 96.75 189 PRO A N 1
ATOM 1459 C CA . PRO A 1 189 ? -3.393 -4.094 9.273 1.00 96.75 189 PRO A CA 1
ATOM 1460 C C . PRO A 1 189 ? -2.198 -3.664 8.416 1.00 96.75 189 PRO A C 1
ATOM 1462 O O . PRO A 1 189 ? -1.092 -3.428 8.920 1.00 96.75 189 PRO A O 1
ATOM 1465 N N . TYR A 1 190 ? -2.418 -3.533 7.110 1.00 95.06 190 TYR A N 1
ATOM 1466 C CA . TYR A 1 190 ? -1.415 -3.014 6.187 1.00 95.06 190 TYR A CA 1
ATOM 1467 C C . TYR A 1 190 ? -2.056 -2.376 4.954 1.00 95.06 190 TYR A C 1
ATOM 1469 O O . TYR A 1 190 ? -3.210 -2.638 4.637 1.00 95.06 190 TYR A O 1
ATOM 1477 N N . ARG A 1 191 ? -1.287 -1.569 4.225 1.00 93.50 191 ARG A N 1
ATOM 1478 C CA . ARG A 1 191 ? -1.657 -1.020 2.917 1.00 93.50 191 ARG A CA 1
ATOM 1479 C C . ARG A 1 191 ? -0.439 -0.928 2.016 1.00 93.50 191 ARG A C 1
ATOM 1481 O O . ARG A 1 191 ? 0.648 -0.601 2.504 1.00 93.50 191 ARG A O 1
ATOM 1488 N N . ARG A 1 192 ? -0.612 -1.185 0.717 1.00 88.12 192 ARG A N 1
ATOM 1489 C CA . ARG A 1 192 ? 0.450 -1.023 -0.279 1.00 88.12 192 ARG A CA 1
ATOM 1490 C C . ARG A 1 192 ? 0.181 0.183 -1.171 1.00 88.12 192 ARG A C 1
ATOM 1492 O O . ARG A 1 192 ? -0.956 0.507 -1.478 1.00 88.12 192 ARG A O 1
ATOM 1499 N N . PHE A 1 193 ? 1.253 0.839 -1.599 1.00 86.19 193 PHE A N 1
ATOM 1500 C CA . PHE A 1 193 ? 1.218 1.919 -2.579 1.00 86.19 193 PHE A CA 1
ATOM 1501 C C . PHE A 1 193 ? 2.159 1.554 -3.724 1.00 86.19 193 PHE A C 1
ATOM 1503 O O . PHE A 1 193 ? 3.387 1.598 -3.574 1.00 86.19 193 PHE A O 1
ATOM 1510 N N . HIS A 1 194 ? 1.570 1.171 -4.855 1.00 80.31 194 HIS A N 1
ATOM 1511 C CA . HIS A 1 194 ? 2.277 0.811 -6.080 1.00 80.31 194 HIS A CA 1
ATOM 1512 C C . HIS A 1 194 ? 2.506 2.065 -6.909 1.00 80.31 194 HIS A C 1
ATOM 1514 O O . HIS A 1 194 ? 1.657 2.459 -7.700 1.00 80.31 194 HIS A O 1
ATOM 1520 N N . ILE A 1 195 ? 3.636 2.721 -6.674 1.00 77.88 195 ILE A N 1
ATOM 1521 C CA . ILE A 1 195 ? 3.905 3.996 -7.323 1.00 77.88 195 ILE A CA 1
ATOM 1522 C C . ILE A 1 195 ? 4.345 3.818 -8.773 1.00 77.88 195 ILE A C 1
ATOM 1524 O O . ILE A 1 195 ? 5.135 2.930 -9.100 1.00 77.88 195 ILE A O 1
ATOM 1528 N N . LYS A 1 196 ? 3.900 4.724 -9.635 1.00 75.31 196 LYS A N 1
ATOM 1529 C CA . LYS A 1 196 ? 4.265 4.735 -11.048 1.00 75.31 196 LYS A CA 1
ATOM 1530 C C . LYS A 1 196 ? 5.674 5.274 -11.254 1.00 75.31 196 LYS A C 1
ATOM 1532 O O . LYS A 1 196 ? 5.942 6.459 -11.042 1.00 75.31 196 LYS A O 1
ATOM 1537 N N . ILE A 1 197 ? 6.575 4.442 -11.772 1.00 74.19 197 ILE A N 1
ATOM 1538 C CA . ILE A 1 197 ? 7.963 4.842 -12.016 1.00 74.19 197 ILE A CA 1
ATOM 1539 C C . ILE A 1 197 ? 8.207 5.035 -13.518 1.00 74.19 197 ILE A C 1
ATOM 1541 O O . ILE A 1 197 ? 8.065 4.140 -14.354 1.00 74.19 197 ILE A O 1
ATOM 1545 N N . GLY A 1 198 ? 8.649 6.241 -13.886 1.00 61.81 198 GLY A N 1
ATOM 1546 C CA . GLY A 1 198 ? 9.070 6.546 -15.253 1.00 61.81 198 GLY A CA 1
ATOM 1547 C C . GLY A 1 198 ? 10.141 5.565 -15.754 1.00 61.81 198 GLY A C 1
ATOM 1548 O O . GLY A 1 198 ? 11.209 5.440 -15.164 1.00 61.81 198 GLY A O 1
ATOM 1549 N N . GLY A 1 199 ? 9.864 4.880 -16.866 1.00 56.03 199 GLY A N 1
ATOM 1550 C CA . GLY A 1 199 ? 10.769 3.871 -17.441 1.00 56.03 199 GLY A CA 1
ATOM 1551 C C . GLY A 1 199 ? 10.316 2.417 -17.290 1.00 56.03 199 GLY A C 1
ATOM 1552 O O . GLY A 1 199 ? 11.020 1.540 -17.778 1.00 56.03 199 GLY A O 1
ATOM 1553 N N . GLU A 1 200 ? 9.142 2.157 -16.703 1.00 59.47 200 GLU A N 1
ATOM 1554 C CA . GLU A 1 200 ? 8.512 0.827 -16.738 1.00 59.47 200 GLU A CA 1
ATOM 1555 C C . GLU A 1 200 ? 8.432 0.265 -18.157 1.00 59.47 200 GLU A C 1
ATOM 1557 O O . GLU A 1 200 ? 8.101 0.983 -19.109 1.00 59.47 200 GLU A O 1
ATOM 1562 N N . ALA A 1 201 ? 8.740 -1.019 -18.287 1.00 56.06 201 ALA A N 1
ATOM 1563 C CA . ALA A 1 201 ? 8.956 -1.638 -19.578 1.00 56.06 201 ALA A CA 1
ATOM 1564 C C . ALA A 1 201 ? 7.643 -1.989 -20.288 1.00 56.06 201 ALA A C 1
ATOM 1566 O O . ALA A 1 201 ? 7.543 -1.813 -21.498 1.00 56.06 201 ALA A O 1
ATOM 1567 N N . ILE A 1 202 ? 6.619 -2.408 -19.540 1.00 62.81 202 ILE A N 1
ATOM 1568 C CA . ILE A 1 202 ? 5.268 -2.653 -20.054 1.00 62.81 202 ILE A CA 1
ATOM 1569 C C . ILE A 1 202 ? 4.485 -1.343 -19.997 1.00 62.81 202 ILE A C 1
ATOM 1571 O O . ILE A 1 202 ? 4.392 -0.709 -18.951 1.00 62.81 202 ILE A O 1
ATOM 1575 N N . LYS A 1 203 ? 3.961 -0.909 -21.145 1.00 65.56 203 LYS A N 1
ATOM 1576 C CA . LYS A 1 203 ? 3.242 0.364 -21.277 1.00 65.56 203 LYS A CA 1
ATOM 1577 C C . LYS A 1 203 ? 1.759 0.196 -21.523 1.00 65.56 203 LYS A C 1
ATOM 1579 O O . LYS A 1 203 ? 0.997 1.038 -21.065 1.00 65.56 203 LYS A O 1
ATOM 1584 N N . TYR A 1 204 ? 1.373 -0.851 -22.246 1.00 67.06 204 TYR A N 1
ATOM 1585 C CA . TYR A 1 204 ? -0.022 -1.085 -22.590 1.00 67.06 204 TYR A CA 1
ATOM 1586 C C . TYR A 1 204 ? -0.334 -2.576 -22.672 1.00 67.06 204 TYR A C 1
ATOM 1588 O O . TYR A 1 204 ? 0.506 -3.365 -23.118 1.00 67.06 204 TYR A O 1
ATOM 1596 N N . ALA A 1 205 ? -1.5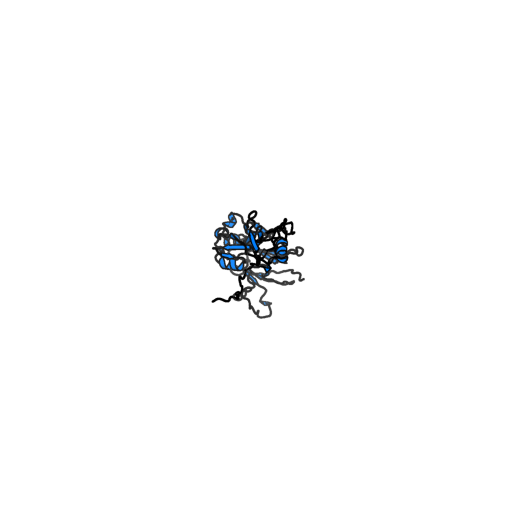71 -2.932 -22.337 1.00 70.81 205 ALA A N 1
ATOM 1597 C CA . ALA A 1 205 ? -2.181 -4.186 -22.753 1.00 70.81 205 ALA A CA 1
ATOM 1598 C C . ALA A 1 205 ? -3.115 -3.911 -23.942 1.00 70.81 205 ALA A C 1
ATOM 1600 O O . ALA A 1 205 ? -4.138 -3.239 -23.830 1.00 70.81 205 ALA A O 1
ATOM 1601 N N . SER A 1 206 ? -2.721 -4.384 -25.118 1.00 72.19 206 SER A N 1
ATOM 1602 C CA . SER A 1 206 ? -3.377 -4.132 -26.398 1.00 72.19 206 SER A CA 1
ATOM 1603 C C . SER A 1 206 ? -4.177 -5.357 -26.830 1.00 72.19 206 SER A C 1
ATOM 1605 O O . SER A 1 206 ? -3.584 -6.311 -27.334 1.00 72.19 206 SER A O 1
ATOM 1607 N N . PRO A 1 207 ? -5.509 -5.398 -26.682 1.00 66.31 207 PRO A N 1
ATOM 1608 C CA . PRO A 1 207 ? -6.293 -6.409 -27.389 1.00 66.31 207 PRO A CA 1
ATOM 1609 C C . PRO A 1 207 ? -6.037 -6.300 -28.903 1.00 66.31 207 PRO A C 1
ATOM 1611 O O . PRO A 1 207 ? -5.587 -5.264 -29.394 1.00 66.31 207 PRO A O 1
ATOM 1614 N N . ASN A 1 208 ? -6.291 -7.358 -29.678 1.00 62.53 208 ASN A N 1
ATOM 1615 C CA . ASN A 1 208 ? -6.144 -7.254 -31.130 1.00 62.53 208 ASN A CA 1
ATOM 1616 C C . ASN A 1 208 ? -7.223 -6.323 -31.714 1.00 62.53 208 ASN A C 1
ATOM 1618 O O . ASN A 1 208 ? -8.357 -6.734 -31.953 1.00 62.53 208 ASN A O 1
ATOM 1622 N N . ILE A 1 209 ? -6.838 -5.072 -31.969 1.00 61.06 209 ILE A N 1
ATOM 1623 C CA . ILE A 1 209 ? -7.729 -4.005 -32.445 1.00 61.06 209 ILE A CA 1
ATOM 1624 C C . ILE A 1 209 ? -8.292 -4.313 -33.846 1.00 61.06 209 ILE A C 1
ATOM 1626 O O . ILE A 1 209 ? -9.365 -3.830 -34.187 1.00 61.06 209 ILE A O 1
ATOM 1630 N N . SER A 1 210 ? -7.628 -5.152 -34.650 1.00 55.97 210 SER A N 1
ATOM 1631 C CA . SER A 1 210 ? -8.092 -5.515 -35.999 1.00 55.97 210 SER A CA 1
ATOM 1632 C C . SER A 1 210 ? -9.295 -6.464 -36.007 1.00 55.97 210 SER A C 1
ATOM 1634 O O . SER A 1 210 ? -10.022 -6.490 -36.995 1.00 55.97 210 SER A O 1
ATOM 1636 N N . TYR A 1 211 ? -9.523 -7.225 -34.929 1.00 52.06 211 TYR A N 1
ATOM 1637 C CA . TYR A 1 211 ? -10.685 -8.121 -34.787 1.00 52.06 211 TYR A CA 1
ATOM 1638 C C . TYR A 1 211 ? -11.787 -7.547 -33.892 1.00 52.06 211 TYR A C 1
ATOM 1640 O O . TYR A 1 211 ? -12.836 -8.167 -33.716 1.00 52.06 211 TYR A O 1
ATOM 1648 N N . ALA A 1 212 ? -11.581 -6.353 -33.342 1.00 54.72 212 ALA A N 1
ATOM 1649 C CA . ALA A 1 212 ? -12.614 -5.626 -32.634 1.00 54.72 212 ALA A CA 1
ATOM 1650 C C . ALA A 1 212 ? -13.548 -4.965 -33.657 1.00 54.72 212 ALA A C 1
ATOM 1652 O O . ALA A 1 212 ? -13.322 -3.844 -34.099 1.00 54.72 212 ALA A O 1
ATOM 1653 N N . GLY A 1 213 ? -14.559 -5.708 -34.106 1.00 40.53 213 GLY A N 1
ATOM 1654 C CA . GLY A 1 213 ? -15.449 -5.371 -35.226 1.00 40.53 213 GLY A CA 1
ATOM 1655 C C . GLY A 1 213 ? -16.374 -4.154 -35.053 1.00 40.53 213 GLY A C 1
ATOM 1656 O O . GLY A 1 213 ? -17.480 -4.163 -35.583 1.00 40.53 213 GLY A O 1
ATOM 1657 N N . GLY A 1 214 ? -15.963 -3.105 -34.344 1.00 43.88 214 GLY A N 1
ATOM 1658 C CA . GLY A 1 214 ? -16.715 -1.863 -34.208 1.00 43.88 214 GLY A CA 1
ATOM 1659 C C . GLY A 1 214 ? -15.816 -0.736 -33.718 1.00 43.88 214 GLY A C 1
ATOM 1660 O O . GLY A 1 214 ? -14.952 -0.954 -32.872 1.00 43.88 214 GLY A O 1
ATOM 1661 N N . GLY A 1 215 ? -16.003 0.470 -34.258 1.00 45.44 215 GLY A N 1
ATOM 1662 C CA . GLY A 1 215 ? -15.328 1.664 -33.759 1.00 45.44 215 GLY A CA 1
ATOM 1663 C C . GLY A 1 215 ? -15.600 1.812 -32.267 1.00 45.44 215 GLY A C 1
ATOM 1664 O O . GLY A 1 215 ? -16.732 2.068 -31.864 1.00 45.44 215 GLY A O 1
ATOM 1665 N N . TYR A 1 216 ? -14.576 1.596 -31.449 1.00 52.47 216 TYR A N 1
ATOM 1666 C CA . TYR A 1 216 ? -14.681 1.745 -30.009 1.00 52.47 216 TYR A CA 1
ATOM 1667 C C . TYR A 1 216 ? -15.088 3.180 -29.665 1.00 52.47 216 TYR A C 1
ATOM 1669 O O . TYR A 1 216 ? -14.386 4.142 -29.983 1.00 52.47 216 TYR A O 1
ATOM 1677 N N . THR A 1 217 ? -16.197 3.331 -28.947 1.00 46.81 217 THR A N 1
ATOM 1678 C CA . THR A 1 217 ? -16.483 4.531 -28.158 1.00 46.81 217 THR A CA 1
ATOM 1679 C C . THR A 1 217 ? -15.547 4.546 -26.949 1.00 46.81 217 THR A C 1
ATOM 1681 O O . THR A 1 217 ? -15.934 4.170 -25.846 1.00 46.81 217 THR A O 1
ATOM 1684 N N . TYR A 1 218 ? -14.290 4.951 -27.147 1.00 56.84 218 TYR A N 1
ATOM 1685 C CA . TYR A 1 218 ? -13.363 5.249 -26.051 1.00 56.84 218 TYR A CA 1
ATOM 1686 C C . TYR A 1 218 ? -13.802 6.548 -25.363 1.00 56.84 218 TYR A C 1
ATOM 1688 O O . TYR A 1 218 ? -13.280 7.627 -25.638 1.00 56.84 218 TYR A O 1
ATOM 1696 N N . GLY A 1 219 ? -14.830 6.458 -24.518 1.00 52.03 219 GLY A N 1
ATOM 1697 C CA . GLY A 1 219 ? -15.288 7.585 -23.705 1.00 52.03 219 GLY A CA 1
ATOM 1698 C C . GLY A 1 219 ? -14.312 7.914 -22.576 1.00 52.03 219 GLY A C 1
ATOM 1699 O O . GLY A 1 219 ? -14.146 9.083 -22.234 1.00 52.03 219 GLY A O 1
ATOM 1700 N N . ASP A 1 220 ? -13.6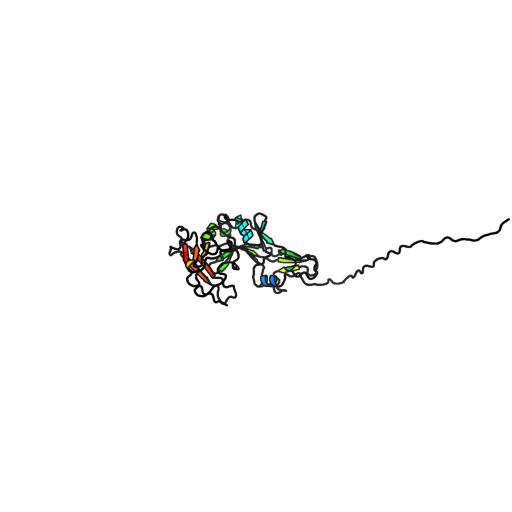22 6.901 -22.049 1.00 63.66 220 ASP A N 1
ATOM 1701 C CA . ASP A 1 220 ? -12.766 7.053 -20.880 1.00 63.66 220 ASP A CA 1
ATOM 1702 C C . ASP A 1 220 ? -11.275 6.973 -21.232 1.00 63.66 220 ASP A C 1
ATOM 1704 O O . ASP A 1 220 ? -10.703 5.907 -21.471 1.00 63.66 220 ASP A O 1
ATOM 1708 N N . LYS A 1 221 ? -10.644 8.148 -21.273 1.00 67.50 221 LYS A N 1
ATOM 1709 C CA . LYS A 1 221 ? -9.212 8.316 -21.555 1.00 67.50 221 LYS A CA 1
ATOM 1710 C C . LYS A 1 221 ? -8.317 7.975 -20.357 1.00 67.50 221 LYS A C 1
ATOM 1712 O O . LYS A 1 221 ? -7.100 8.067 -20.490 1.00 67.50 221 LYS A O 1
ATOM 1717 N N . SER A 1 222 ? -8.889 7.640 -19.198 1.00 69.88 222 SER A N 1
ATOM 1718 C CA . SER A 1 222 ? -8.120 7.229 -18.016 1.00 69.88 222 SER A CA 1
ATOM 1719 C C . SER A 1 222 ? -7.662 5.765 -18.096 1.00 69.88 222 SER A C 1
ATOM 1721 O O . SER A 1 222 ? -6.569 5.433 -17.640 1.00 69.88 222 SER A O 1
ATOM 1723 N N . ILE A 1 223 ? -8.439 4.912 -18.773 1.00 70.00 223 ILE A N 1
ATOM 1724 C CA . ILE A 1 223 ? -8.193 3.462 -18.866 1.00 70.00 223 ILE A CA 1
ATOM 1725 C C . ILE A 1 223 ? -7.611 3.005 -20.210 1.00 70.00 223 ILE A C 1
ATOM 1727 O O . ILE A 1 223 ? -7.126 1.879 -20.336 1.00 70.00 223 ILE A O 1
ATOM 1731 N N . PHE A 1 224 ? -7.653 3.860 -21.231 1.00 74.62 224 PHE A N 1
ATOM 1732 C CA . PHE A 1 224 ? -7.202 3.551 -22.586 1.00 74.62 224 PHE A CA 1
ATOM 1733 C C . PHE A 1 224 ? -6.472 4.750 -23.192 1.00 74.62 224 PHE A C 1
ATOM 1735 O O . PHE A 1 224 ? -6.885 5.884 -22.969 1.00 74.62 224 PHE A O 1
ATOM 1742 N N . ASP A 1 225 ? -5.413 4.512 -23.973 1.00 70.81 225 ASP A N 1
ATOM 1743 C CA . ASP A 1 225 ? -4.679 5.573 -24.677 1.00 70.81 225 ASP A CA 1
ATOM 1744 C C . ASP A 1 225 ? -5.264 5.807 -26.084 1.00 70.81 225 ASP A C 1
ATOM 1746 O O . ASP A 1 225 ? -4.888 5.108 -27.037 1.00 70.81 225 ASP A O 1
ATOM 1750 N N . PRO A 1 226 ? -6.155 6.805 -26.265 1.00 62.16 226 PRO A N 1
ATOM 1751 C CA . PRO A 1 226 ? -6.746 7.089 -27.568 1.00 62.16 226 PRO A CA 1
ATOM 1752 C C . PRO A 1 226 ? -5.759 7.755 -28.534 1.00 62.16 226 PRO A C 1
ATOM 1754 O O . PRO A 1 226 ? -6.033 7.806 -29.729 1.00 62.16 226 PRO A O 1
ATOM 1757 N N . ALA A 1 227 ? -4.643 8.313 -28.046 1.00 65.69 227 ALA A N 1
ATOM 1758 C CA . ALA A 1 227 ? -3.713 9.076 -28.873 1.00 65.69 227 ALA A CA 1
ATOM 1759 C C . ALA A 1 227 ? -2.819 8.152 -29.699 1.00 65.69 227 ALA A C 1
ATOM 1761 O O . ALA A 1 227 ? -2.526 8.439 -30.859 1.00 65.69 227 ALA A O 1
ATOM 1762 N N . THR A 1 228 ? -2.393 7.038 -29.105 1.00 64.31 228 THR A N 1
ATOM 1763 C CA . THR A 1 228 ? -1.533 6.060 -29.783 1.00 64.31 228 THR A CA 1
ATOM 1764 C C . THR A 1 228 ? -2.276 4.802 -30.223 1.00 64.31 228 THR A C 1
ATOM 1766 O O . THR A 1 228 ? -1.716 4.000 -30.971 1.00 64.31 228 THR A O 1
ATOM 1769 N N . ASN A 1 229 ? -3.528 4.631 -29.777 1.00 65.69 229 ASN A N 1
ATOM 1770 C CA . ASN A 1 229 ? -4.344 3.438 -30.000 1.00 65.69 229 ASN A CA 1
ATOM 1771 C C . ASN A 1 229 ? -3.574 2.147 -29.654 1.00 65.69 229 ASN A C 1
ATOM 1773 O O . ASN A 1 229 ? -3.703 1.119 -30.319 1.00 65.69 229 ASN A O 1
ATOM 1777 N N . ASN A 1 230 ? -2.687 2.225 -28.656 1.00 66.00 230 ASN A N 1
ATOM 1778 C CA . ASN A 1 230 ? -1.806 1.124 -28.284 1.00 66.00 230 ASN A CA 1
ATOM 1779 C C . ASN A 1 230 ? -2.426 0.184 -27.256 1.00 66.00 230 ASN A C 1
ATOM 1781 O O . ASN A 1 230 ? -1.883 -0.901 -27.086 1.00 66.00 230 ASN A O 1
ATOM 1785 N N . GLY A 1 231 ? -3.552 0.520 -26.625 1.00 73.81 231 GLY A N 1
ATOM 1786 C CA . GLY A 1 231 ? -4.247 -0.382 -25.706 1.00 73.81 231 GLY A CA 1
ATOM 1787 C C . GLY A 1 231 ? -4.637 0.258 -24.377 1.00 73.81 231 GLY A C 1
ATOM 1788 O O . GLY A 1 231 ? -4.578 1.477 -24.204 1.00 73.81 231 GLY A O 1
ATOM 1789 N N . HIS A 1 232 ? -5.017 -0.605 -23.437 1.00 77.38 232 HIS A N 1
ATOM 1790 C CA . HIS A 1 232 ? -5.290 -0.248 -22.052 1.00 77.38 232 HIS A CA 1
ATOM 1791 C C . HIS A 1 232 ? -4.014 0.203 -21.347 1.00 77.38 232 HIS A C 1
ATOM 1793 O O . HIS A 1 232 ? -2.960 -0.421 -21.500 1.00 77.38 232 HIS A O 1
ATOM 1799 N N . ILE A 1 233 ? -4.124 1.288 -20.586 1.00 76.19 233 ILE A N 1
ATOM 1800 C CA . ILE A 1 233 ? -3.034 1.838 -19.776 1.00 76.19 233 ILE A CA 1
ATOM 1801 C C . ILE A 1 233 ? -3.047 1.116 -18.417 1.00 76.19 233 ILE A C 1
ATOM 1803 O O . ILE A 1 233 ? -4.140 0.892 -17.894 1.00 76.19 233 ILE A O 1
ATOM 1807 N N . PRO A 1 234 ? -1.886 0.779 -17.822 1.00 74.12 234 PRO A N 1
ATOM 1808 C CA . PRO A 1 234 ? -1.825 0.291 -16.450 1.00 74.12 234 PRO A CA 1
ATOM 1809 C C . PRO A 1 234 ? -2.507 1.257 -15.474 1.00 74.12 234 PRO A C 1
ATOM 1811 O O . PRO A 1 234 ? -2.220 2.458 -15.482 1.00 74.12 234 PRO A O 1
ATOM 1814 N N . GLN A 1 235 ? -3.402 0.716 -14.658 1.00 71.12 235 GLN A N 1
ATOM 1815 C CA . GLN A 1 235 ? -4.094 1.383 -13.564 1.00 71.12 235 GLN A CA 1
ATOM 1816 C C . GLN A 1 235 ? -3.336 1.155 -12.254 1.00 71.12 235 GLN A C 1
ATOM 1818 O O . GLN A 1 235 ? -2.626 0.159 -12.101 1.00 71.12 235 GLN A O 1
ATOM 1823 N N . SER A 1 236 ? -3.480 2.087 -11.313 1.00 63.59 236 SER A N 1
ATOM 1824 C CA . SER A 1 236 ? -2.833 2.019 -9.997 1.00 63.59 236 SER A CA 1
ATOM 1825 C C . SER A 1 236 ? -3.391 0.904 -9.112 1.00 63.59 236 SER A C 1
ATOM 1827 O O . SER A 1 236 ? -2.667 0.355 -8.285 1.00 63.59 236 SER A O 1
ATOM 1829 N N . ASP A 1 237 ? -4.690 0.620 -9.249 1.00 58.97 237 ASP A N 1
ATOM 1830 C CA . ASP A 1 237 ? -5.344 -0.508 -8.597 1.00 58.97 237 ASP A CA 1
ATOM 1831 C C . ASP A 1 237 ? -5.220 -1.727 -9.509 1.00 58.97 237 ASP A C 1
ATOM 1833 O O . ASP A 1 237 ? -5.501 -1.677 -10.711 1.00 58.97 237 ASP A O 1
ATOM 1837 N N . TYR A 1 238 ? -4.776 -2.834 -8.928 1.00 59.53 238 TYR A N 1
ATOM 1838 C CA . TYR A 1 238 ? -4.670 -4.097 -9.631 1.00 59.53 238 TYR A CA 1
ATOM 1839 C C . TYR A 1 238 ? -6.031 -4.575 -10.166 1.00 59.53 238 TYR A C 1
ATOM 1841 O O . TYR A 1 238 ? -6.092 -5.121 -11.264 1.00 59.53 238 TYR A O 1
ATOM 1849 N N . LEU A 1 239 ? -7.122 -4.339 -9.433 1.00 61.94 239 LEU A N 1
ATOM 1850 C CA . LEU A 1 239 ? -8.464 -4.812 -9.790 1.00 61.94 239 LEU A CA 1
ATOM 1851 C C . LEU A 1 239 ? -9.087 -4.049 -10.962 1.00 61.94 239 LEU A C 1
ATOM 1853 O O . LEU A 1 239 ? -9.937 -4.595 -11.665 1.00 61.94 239 LEU A O 1
ATOM 1857 N N . ASP A 1 240 ? -8.622 -2.826 -11.203 1.00 66.25 240 ASP A N 1
ATOM 1858 C CA . ASP A 1 240 ? -9.071 -1.988 -12.314 1.00 66.25 240 ASP A CA 1
ATOM 1859 C C . ASP A 1 240 ? -8.234 -2.201 -13.586 1.00 66.25 240 ASP A C 1
ATOM 1861 O O . ASP A 1 240 ? -8.519 -1.627 -14.643 1.00 66.25 240 ASP A O 1
ATOM 1865 N N . ASN A 1 241 ? -7.184 -3.027 -13.515 1.00 68.94 241 ASN A N 1
ATOM 1866 C CA . ASN A 1 241 ? -6.350 -3.321 -14.668 1.00 68.94 241 ASN A CA 1
ATOM 1867 C C . ASN A 1 241 ? -7.052 -4.231 -15.684 1.00 68.94 241 ASN A C 1
ATOM 1869 O O . ASN A 1 241 ? -7.859 -5.106 -15.372 1.00 68.94 241 ASN A O 1
ATOM 1873 N N . PHE A 1 242 ? -6.688 -4.048 -16.951 1.00 71.62 242 PHE A N 1
ATOM 1874 C CA . PHE A 1 242 ? -7.062 -4.981 -18.006 1.00 71.62 242 PHE A CA 1
ATOM 1875 C C . PHE A 1 242 ? -6.285 -6.310 -17.860 1.00 71.62 242 PHE A C 1
ATOM 1877 O O . PHE A 1 242 ? -5.074 -6.265 -17.633 1.00 71.62 242 PHE A O 1
ATOM 1884 N N . PRO A 1 243 ? -6.904 -7.479 -18.123 1.00 67.62 243 PRO A N 1
ATOM 1885 C CA . PRO A 1 243 ? -8.307 -7.663 -18.485 1.00 67.62 243 PRO A CA 1
ATOM 1886 C C . PRO A 1 243 ? -9.208 -7.844 -17.254 1.00 67.62 243 PRO A C 1
ATOM 1888 O O . PRO A 1 243 ? -8.935 -8.675 -16.397 1.00 67.62 243 PRO A O 1
ATOM 1891 N N . SER A 1 244 ? -10.349 -7.152 -17.223 1.00 66.94 244 SER A N 1
ATOM 1892 C CA . SER A 1 244 ? -11.363 -7.349 -16.174 1.00 66.94 244 SER A CA 1
ATOM 1893 C C . SER A 1 244 ? -12.170 -8.645 -16.345 1.00 66.94 244 SER A C 1
ATOM 1895 O O . SER A 1 244 ? -12.832 -9.102 -15.417 1.00 66.94 244 SER A O 1
ATOM 1897 N N . THR A 1 245 ? -12.129 -9.253 -17.539 1.00 65.62 245 THR A N 1
ATOM 1898 C CA . THR A 1 245 ? -12.768 -10.539 -17.867 1.00 65.62 245 THR A CA 1
ATOM 1899 C C . THR A 1 245 ? -11.934 -11.315 -18.889 1.00 65.62 245 THR A C 1
ATOM 1901 O O . THR A 1 245 ? -11.228 -10.723 -19.705 1.00 65.62 245 THR A O 1
ATOM 1904 N N . GLY A 1 246 ? -12.020 -12.648 -18.873 1.00 65.19 246 GLY A N 1
ATOM 1905 C CA . GLY A 1 246 ? -11.305 -13.520 -19.808 1.00 65.19 246 GLY A CA 1
ATOM 1906 C C . GLY A 1 246 ? -12.182 -14.650 -20.345 1.00 65.19 246 GLY A C 1
ATOM 1907 O O . GLY A 1 246 ? -13.202 -14.993 -19.755 1.00 65.19 246 GLY A O 1
ATOM 1908 N N . ALA A 1 247 ? -11.773 -15.235 -21.469 1.00 60.41 247 ALA A N 1
ATOM 1909 C CA . ALA A 1 247 ? -12.374 -16.429 -22.053 1.00 60.41 247 ALA A CA 1
ATOM 1910 C C . ALA A 1 247 ? -11.300 -17.250 -22.781 1.00 60.41 247 ALA A C 1
ATOM 1912 O O . ALA A 1 247 ? -10.259 -16.720 -23.185 1.00 60.41 247 ALA A O 1
ATOM 1913 N N . ASN A 1 248 ? -11.560 -18.544 -22.966 1.00 56.44 248 ASN A N 1
ATOM 1914 C CA . ASN A 1 248 ? -10.637 -19.435 -23.664 1.00 56.44 248 ASN A CA 1
ATOM 1915 C C . ASN A 1 248 ? -10.400 -18.971 -25.105 1.00 56.44 248 ASN A C 1
ATOM 1917 O O . ASN A 1 248 ? -11.339 -18.719 -25.859 1.00 56.44 248 ASN A O 1
ATOM 1921 N N . GLY A 1 249 ? -9.126 -18.891 -25.490 1.00 59.59 249 GLY A N 1
ATOM 1922 C CA . GLY A 1 249 ? -8.723 -18.455 -26.828 1.00 59.59 249 GLY A CA 1
ATOM 1923 C C . GLY A 1 249 ? -8.648 -16.937 -27.006 1.00 59.59 249 GLY A C 1
ATOM 1924 O O . GLY A 1 249 ? -8.343 -16.491 -28.111 1.00 59.59 249 GLY A O 1
ATOM 1925 N N . LEU A 1 250 ? -8.869 -16.144 -25.948 1.00 65.81 250 LEU A N 1
ATOM 1926 C CA . LEU A 1 250 ? -8.541 -14.720 -25.976 1.00 65.81 250 LEU A CA 1
ATOM 1927 C C . LEU A 1 250 ? -7.031 -14.505 -25.880 1.00 65.81 250 LEU A C 1
ATOM 1929 O O . LEU A 1 250 ? -6.316 -15.188 -25.145 1.00 65.81 250 LEU A O 1
ATOM 1933 N N . TYR A 1 251 ? -6.567 -13.507 -26.622 1.00 68.50 251 TYR A N 1
ATOM 1934 C CA . TYR A 1 251 ? -5.188 -13.052 -26.636 1.00 68.50 251 TYR A CA 1
ATOM 1935 C C . TYR A 1 251 ? -5.159 -11.529 -26.654 1.00 68.50 251 TYR A C 1
ATOM 1937 O O . TYR A 1 251 ? -5.970 -10.865 -27.304 1.00 68.50 251 TYR A O 1
ATOM 1945 N N . PHE A 1 252 ? -4.175 -10.977 -25.964 1.00 72.25 252 PHE A N 1
ATOM 1946 C CA . PHE A 1 252 ? -3.805 -9.579 -26.081 1.00 72.25 252 PHE A CA 1
ATOM 1947 C C . PHE A 1 252 ? -2.298 -9.482 -26.268 1.00 72.25 252 PHE A C 1
ATOM 1949 O O . PHE A 1 252 ? -1.540 -10.418 -25.990 1.00 72.25 252 PHE A O 1
ATOM 1956 N N . TYR A 1 253 ? -1.875 -8.343 -26.789 1.00 72.69 253 TYR A N 1
ATOM 1957 C CA . TYR A 1 253 ? -0.485 -7.991 -26.921 1.00 72.69 253 TYR A CA 1
ATOM 1958 C C . TYR A 1 253 ? -0.046 -7.155 -25.730 1.00 72.69 253 TYR A C 1
ATOM 1960 O O . TYR A 1 253 ? -0.754 -6.237 -25.330 1.00 72.69 253 TYR A O 1
ATOM 1968 N N . LEU A 1 254 ? 1.149 -7.399 -25.210 1.00 71.69 254 LEU A N 1
ATOM 1969 C CA . LEU A 1 254 ? 1.810 -6.411 -24.367 1.00 71.69 254 LEU A CA 1
ATOM 1970 C C . LEU A 1 254 ? 2.639 -5.493 -25.256 1.00 71.69 254 LEU A C 1
ATOM 1972 O O . LEU A 1 254 ? 3.419 -5.946 -26.098 1.00 71.69 254 LEU A O 1
ATOM 1976 N N . VAL A 1 255 ? 2.425 -4.191 -25.096 1.00 66.69 255 VAL A N 1
ATOM 1977 C CA . VAL A 1 255 ? 3.199 -3.159 -25.779 1.00 66.69 255 VAL A CA 1
ATOM 1978 C C . VAL A 1 255 ? 4.223 -2.643 -24.796 1.00 66.69 255 VAL A C 1
ATOM 1980 O O . VAL A 1 255 ? 3.880 -2.115 -23.733 1.00 66.69 255 VAL A O 1
ATOM 1983 N N . ILE A 1 256 ? 5.483 -2.804 -25.170 1.00 64.88 256 ILE A N 1
ATOM 1984 C CA . ILE A 1 256 ? 6.615 -2.477 -24.316 1.00 64.88 256 ILE A CA 1
ATOM 1985 C C . ILE A 1 256 ? 7.418 -1.321 -24.898 1.00 64.88 256 ILE A C 1
ATOM 1987 O O . ILE A 1 256 ? 7.422 -1.076 -26.107 1.00 64.88 256 ILE A O 1
ATOM 1991 N N . ASN A 1 257 ? 8.119 -0.606 -24.028 1.00 58.78 257 ASN A N 1
ATOM 1992 C CA . ASN A 1 257 ? 9.049 0.441 -24.418 1.00 58.78 257 ASN A CA 1
ATOM 1993 C C . ASN A 1 257 ? 10.394 0.228 -23.715 1.00 58.78 257 ASN A C 1
ATOM 1995 O O . ASN A 1 257 ? 10.434 -0.024 -22.515 1.00 58.78 257 ASN A O 1
ATOM 1999 N N . GLY A 1 258 ? 11.496 0.338 -24.460 1.00 51.00 258 GLY A N 1
ATOM 2000 C CA . GLY A 1 258 ? 12.851 0.179 -23.919 1.00 51.00 258 GLY A CA 1
ATOM 2001 C C . GLY A 1 258 ? 13.331 -1.270 -23.742 1.00 51.00 258 GLY A C 1
ATOM 2002 O O . GLY A 1 258 ? 14.416 -1.472 -23.191 1.00 51.00 258 GLY A O 1
ATOM 2003 N N . ILE A 1 259 ? 12.571 -2.260 -24.229 1.00 52.53 259 ILE A N 1
ATOM 2004 C CA . ILE A 1 259 ? 12.982 -3.670 -24.339 1.00 52.53 259 ILE A CA 1
ATOM 2005 C C . ILE A 1 259 ? 13.083 -4.033 -25.822 1.00 52.53 259 ILE A C 1
ATOM 2007 O O . ILE A 1 259 ? 12.120 -3.850 -26.564 1.00 52.53 259 ILE A O 1
ATOM 2011 N N . ASP A 1 260 ? 14.233 -4.570 -26.230 1.00 49.16 260 ASP A N 1
ATOM 2012 C CA . ASP A 1 260 ? 14.410 -5.200 -27.537 1.00 49.16 260 ASP A CA 1
ATOM 2013 C C . ASP A 1 260 ? 14.008 -6.679 -27.445 1.00 49.16 260 ASP A C 1
ATOM 2015 O O . ASP A 1 260 ? 14.708 -7.501 -26.856 1.00 49.16 260 ASP A O 1
ATOM 2019 N N . ASN A 1 261 ? 12.841 -7.002 -27.998 1.00 50.16 261 ASN A N 1
ATOM 2020 C CA . ASN A 1 261 ? 12.272 -8.348 -27.987 1.00 50.16 261 ASN A CA 1
ATOM 2021 C C . ASN A 1 261 ? 12.774 -9.239 -29.133 1.00 50.16 261 ASN A C 1
ATOM 2023 O O . ASN A 1 261 ? 12.263 -10.346 -29.290 1.00 50.16 261 ASN A O 1
ATOM 2027 N N . THR A 1 262 ? 13.707 -8.755 -29.957 1.00 48.06 262 THR A N 1
ATOM 2028 C CA . THR A 1 262 ? 14.303 -9.538 -31.051 1.00 48.06 262 THR A CA 1
ATOM 2029 C C . THR A 1 262 ? 15.507 -10.360 -30.597 1.00 48.06 262 THR A C 1
ATOM 2031 O O . THR A 1 262 ? 15.970 -11.234 -31.326 1.00 48.06 262 THR A O 1
ATOM 2034 N N . LEU A 1 263 ? 15.984 -10.104 -29.378 1.00 46.91 263 LEU A N 1
ATOM 2035 C CA . LEU A 1 263 ? 17.089 -10.819 -28.761 1.00 46.91 263 LEU A CA 1
ATOM 2036 C C . LEU A 1 263 ? 16.595 -12.130 -28.147 1.00 46.91 263 LEU A C 1
ATOM 2038 O O . LEU A 1 263 ? 15.613 -12.149 -27.400 1.00 46.91 263 LEU A O 1
ATOM 2042 N N . ASP A 1 264 ? 17.331 -13.206 -28.402 1.00 49.66 264 ASP A N 1
ATOM 2043 C CA . ASP A 1 264 ? 17.151 -14.532 -27.798 1.00 49.66 264 ASP A CA 1
ATOM 2044 C C . ASP A 1 264 ? 17.324 -14.535 -26.267 1.00 49.66 264 ASP A C 1
ATOM 2046 O O . ASP A 1 264 ? 16.891 -15.459 -25.580 1.00 49.66 264 ASP A O 1
ATOM 2050 N N . THR A 1 265 ? 17.903 -13.467 -25.729 1.00 42.47 265 THR A N 1
ATOM 2051 C CA . THR A 1 265 ? 18.109 -13.212 -24.306 1.00 42.47 265 THR A CA 1
ATOM 2052 C C . THR A 1 265 ? 16.912 -12.604 -23.571 1.00 42.47 265 THR A C 1
ATOM 2054 O O . THR A 1 265 ? 16.974 -12.446 -22.346 1.00 42.47 265 THR A O 1
ATOM 2057 N N . THR A 1 266 ? 15.842 -12.221 -24.275 1.00 51.72 266 THR A N 1
ATOM 2058 C CA . THR A 1 266 ? 14.614 -11.706 -23.651 1.00 51.72 266 THR A CA 1
ATOM 2059 C C . THR A 1 266 ? 13.670 -12.860 -23.340 1.00 51.72 266 THR A C 1
ATOM 2061 O O . THR A 1 266 ? 13.042 -13.421 -24.239 1.00 51.72 266 THR A O 1
ATOM 2064 N N . THR A 1 267 ? 13.524 -13.196 -22.058 1.00 56.19 267 THR A N 1
ATOM 2065 C CA . THR A 1 267 ? 12.622 -14.262 -21.612 1.00 56.19 267 THR A CA 1
ATOM 2066 C C . THR A 1 267 ? 11.321 -13.682 -21.065 1.00 56.19 267 THR A C 1
ATOM 2068 O O . THR A 1 267 ? 11.295 -12.804 -20.200 1.00 56.19 267 THR A O 1
ATOM 2071 N N . TRP A 1 268 ? 10.208 -14.179 -21.603 1.00 56.00 268 TRP A N 1
ATOM 2072 C CA . TRP A 1 268 ? 8.862 -13.846 -21.148 1.00 56.00 268 TRP A CA 1
ATOM 2073 C C . TRP A 1 268 ? 8.362 -14.943 -20.225 1.00 56.00 268 TRP A C 1
ATOM 2075 O O . TRP A 1 268 ? 8.348 -16.115 -20.603 1.00 56.00 268 TRP A O 1
ATOM 2085 N N . MET A 1 269 ? 7.908 -14.557 -19.041 1.00 57.75 269 MET A N 1
ATOM 2086 C CA . MET A 1 269 ? 7.216 -15.448 -18.124 1.00 57.75 269 MET A CA 1
ATOM 2087 C C . MET A 1 269 ? 5.772 -14.982 -18.005 1.00 57.75 269 MET A C 1
ATOM 2089 O O . MET A 1 269 ? 5.494 -13.847 -17.626 1.00 57.75 269 MET A O 1
ATOM 2093 N N . VAL A 1 270 ? 4.838 -15.863 -18.350 1.00 57.53 270 VAL A N 1
ATOM 2094 C CA . VAL A 1 270 ? 3.414 -15.649 -18.093 1.00 57.53 270 VAL A CA 1
ATOM 2095 C C . VAL A 1 270 ? 3.053 -16.528 -16.914 1.00 57.53 270 VAL A C 1
ATOM 2097 O O . VAL A 1 270 ? 3.133 -17.751 -17.004 1.00 57.53 270 VAL A O 1
ATOM 2100 N N . LYS A 1 271 ? 2.679 -15.896 -15.808 1.00 57.84 271 LYS A N 1
ATOM 2101 C CA . LYS A 1 271 ? 2.160 -16.575 -14.633 1.00 57.84 271 LYS A CA 1
ATOM 2102 C C . LYS A 1 271 ? 0.651 -16.441 -14.611 1.00 57.84 271 LYS A C 1
ATOM 2104 O O . LYS A 1 271 ? 0.106 -15.344 -14.723 1.00 57.84 271 LYS A O 1
ATOM 2109 N N . THR A 1 272 ? -0.011 -17.568 -14.431 1.00 53.41 272 THR A N 1
ATOM 2110 C CA . THR A 1 272 ? -1.408 -17.619 -14.019 1.00 53.41 272 THR A CA 1
ATOM 2111 C C . THR A 1 272 ? -1.429 -17.927 -12.530 1.00 53.41 272 THR A C 1
ATOM 2113 O O . THR A 1 272 ? -0.660 -18.770 -12.066 1.00 53.41 272 THR A O 1
ATOM 2116 N N . SER A 1 273 ? -2.286 -17.247 -11.780 1.00 50.94 273 SER A N 1
ATOM 2117 C CA . SER A 1 273 ? -2.657 -17.668 -10.425 1.00 50.94 273 SER A CA 1
ATOM 2118 C C . SER A 1 273 ? -3.136 -19.124 -10.432 1.00 50.94 273 SER A C 1
ATOM 2120 O O . SER A 1 273 ? -3.649 -19.631 -11.435 1.00 50.94 273 SER A O 1
ATOM 2122 N N . ASN A 1 274 ? -2.879 -19.822 -9.328 1.00 45.47 274 ASN A N 1
ATOM 2123 C CA . ASN A 1 274 ? -3.224 -21.228 -9.182 1.00 45.47 274 ASN A CA 1
ATOM 2124 C C . ASN A 1 274 ? -4.739 -21.337 -8.969 1.00 45.47 274 ASN A C 1
ATOM 2126 O O . ASN A 1 274 ? -5.269 -20.688 -8.076 1.00 45.47 274 ASN A O 1
ATOM 2130 N N . VAL A 1 275 ? -5.427 -22.153 -9.771 1.00 43.72 275 VAL A N 1
ATOM 2131 C CA . VAL A 1 275 ? -6.904 -22.253 -9.770 1.00 43.72 275 VAL A CA 1
ATOM 2132 C C . VAL A 1 275 ? -7.456 -22.724 -8.412 1.00 43.72 275 VAL A C 1
ATOM 2134 O O . VAL A 1 275 ? -8.606 -22.448 -8.081 1.00 43.72 275 VAL A O 1
ATOM 2137 N N . ASP A 1 276 ? -6.621 -23.402 -7.621 1.00 46.34 276 ASP A N 1
ATOM 2138 C CA . ASP A 1 276 ? -6.969 -23.955 -6.308 1.00 46.34 276 ASP A CA 1
ATOM 2139 C C . ASP A 1 276 ? -6.741 -22.979 -5.142 1.00 46.34 276 ASP A C 1
ATOM 2141 O O . ASP A 1 276 ? -7.148 -23.260 -4.014 1.00 46.34 276 ASP A O 1
ATOM 2145 N N . ASP A 1 277 ? -6.090 -21.840 -5.389 1.00 44.12 277 ASP A N 1
ATOM 2146 C CA . ASP A 1 277 ? -5.875 -20.813 -4.380 1.00 44.12 277 ASP A CA 1
ATOM 2147 C C . ASP A 1 277 ? -6.940 -19.737 -4.583 1.00 44.12 277 ASP A C 1
ATOM 2149 O O . ASP A 1 277 ? -6.929 -19.031 -5.587 1.00 44.12 277 ASP A O 1
ATOM 2153 N N . SER A 1 278 ? -7.879 -19.615 -3.643 1.00 43.28 278 SER A N 1
ATOM 2154 C CA . SER A 1 278 ? -9.030 -18.686 -3.645 1.00 43.28 278 SER A CA 1
ATOM 2155 C C . SER A 1 278 ? -8.704 -17.189 -3.851 1.00 43.28 278 SER A C 1
ATOM 2157 O O . SER A 1 278 ? -9.587 -16.336 -3.753 1.00 43.28 278 SER A O 1
ATOM 2159 N N . SER A 1 279 ? -7.443 -16.863 -4.127 1.00 44.81 279 SER A N 1
ATOM 2160 C CA . SER A 1 279 ? -6.976 -15.605 -4.690 1.00 44.81 279 SER A CA 1
ATOM 2161 C C . SER A 1 279 ? -7.679 -15.260 -6.011 1.00 44.81 279 SER A C 1
ATOM 2163 O O . SER A 1 279 ? -7.988 -16.117 -6.837 1.00 44.81 279 SER A O 1
ATOM 2165 N N . LEU A 1 280 ? -7.947 -13.970 -6.215 1.00 45.62 280 LEU A N 1
ATOM 2166 C CA . LEU A 1 280 ? -8.475 -13.453 -7.476 1.00 45.62 280 LEU A CA 1
ATOM 2167 C C . LEU A 1 280 ? -7.537 -13.849 -8.625 1.00 45.62 280 LEU A C 1
ATOM 2169 O O . LEU A 1 280 ? -6.325 -13.676 -8.507 1.00 45.62 280 LEU A O 1
ATOM 2173 N N . ASN A 1 281 ? -8.111 -14.370 -9.719 1.00 47.62 281 ASN A N 1
ATOM 2174 C CA . ASN A 1 281 ? -7.385 -14.953 -10.852 1.00 47.62 281 ASN A CA 1
ATOM 2175 C C . ASN A 1 281 ? -6.587 -13.904 -11.651 1.00 47.62 281 ASN A C 1
ATOM 2177 O O . ASN A 1 281 ? -6.948 -13.513 -12.761 1.00 47.62 281 ASN A O 1
ATOM 2181 N N . ALA A 1 282 ? -5.495 -13.436 -11.065 1.00 49.47 282 ALA A N 1
ATOM 2182 C CA . ALA A 1 282 ? -4.517 -12.551 -11.652 1.00 49.47 282 ALA A CA 1
ATOM 2183 C C . ALA A 1 282 ? -3.675 -13.277 -12.711 1.00 49.47 282 ALA A C 1
ATOM 2185 O O . ALA A 1 282 ? -3.080 -14.321 -12.422 1.00 49.47 282 ALA A O 1
ATOM 2186 N N . ILE A 1 283 ? -3.590 -12.723 -13.923 1.00 52.12 283 ILE A N 1
ATOM 2187 C CA . ILE A 1 283 ? -2.574 -13.110 -14.910 1.00 52.12 283 ILE A CA 1
ATOM 2188 C C . ILE A 1 283 ? -1.475 -12.061 -14.846 1.00 52.12 283 ILE A C 1
ATOM 2190 O O . ILE A 1 283 ? -1.694 -10.904 -15.204 1.00 52.12 283 ILE A O 1
ATOM 2194 N N . THR A 1 284 ? -0.286 -12.476 -14.428 1.00 52.66 284 THR A N 1
ATOM 2195 C CA . THR A 1 284 ? 0.878 -11.596 -14.343 1.00 52.66 284 THR A CA 1
ATOM 2196 C C . THR A 1 284 ? 1.873 -12.009 -15.411 1.00 52.66 284 THR A C 1
ATOM 2198 O O . THR A 1 284 ? 2.377 -13.129 -15.418 1.00 52.66 284 THR A O 1
ATOM 2201 N N . ALA A 1 285 ? 2.167 -11.101 -16.335 1.00 51.81 285 ALA A N 1
ATOM 2202 C CA . ALA A 1 285 ? 3.245 -11.277 -17.296 1.00 51.81 285 ALA A CA 1
ATOM 2203 C C . ALA A 1 285 ? 4.466 -10.483 -16.830 1.00 51.81 285 ALA A C 1
ATOM 2205 O O . ALA A 1 285 ? 4.396 -9.266 -16.664 1.00 51.81 285 ALA A O 1
ATOM 2206 N N . SER A 1 286 ? 5.585 -11.171 -16.641 1.00 51.78 286 SER A N 1
ATOM 2207 C CA . SER A 1 286 ? 6.874 -10.574 -16.314 1.00 51.78 286 SER A CA 1
ATOM 2208 C C . SER A 1 286 ? 7.868 -10.808 -17.450 1.00 51.78 286 SER A C 1
ATOM 2210 O O . SER A 1 286 ? 7.814 -11.803 -18.176 1.00 51.78 286 SER A O 1
ATOM 2212 N N . ILE A 1 287 ? 8.767 -9.845 -17.641 1.00 52.53 287 ILE A N 1
ATOM 2213 C CA . ILE A 1 287 ? 9.800 -9.894 -18.676 1.00 52.53 287 ILE A CA 1
ATOM 2214 C C . ILE A 1 287 ? 11.137 -9.787 -17.973 1.00 52.53 287 ILE A C 1
ATOM 2216 O O . ILE A 1 287 ? 11.405 -8.783 -17.308 1.00 52.53 287 ILE A O 1
ATOM 2220 N N . GLN A 1 288 ? 11.977 -10.801 -18.133 1.00 47.44 28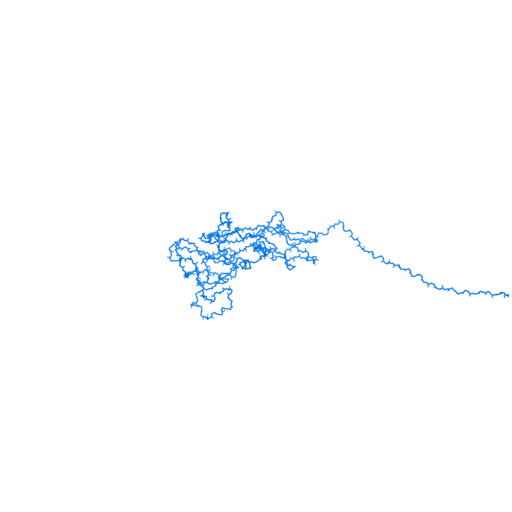8 GLN A N 1
ATOM 2221 C CA . GLN A 1 288 ? 13.345 -10.765 -17.651 1.00 47.44 288 GLN A CA 1
ATOM 2222 C C . GLN A 1 288 ? 14.262 -10.423 -18.829 1.00 47.44 288 GLN A C 1
ATOM 2224 O O . GLN A 1 288 ? 14.299 -11.108 -19.852 1.00 47.44 288 GLN A O 1
ATOM 2229 N N . LYS A 1 289 ? 14.968 -9.297 -18.707 1.00 54.44 289 LYS A N 1
ATOM 2230 C CA . LYS A 1 289 ? 15.922 -8.824 -19.711 1.00 54.44 289 LYS A CA 1
ATOM 2231 C C . LYS A 1 289 ? 17.279 -9.493 -19.491 1.00 54.44 289 LYS A C 1
ATOM 2233 O O . LYS A 1 289 ? 17.814 -9.416 -18.389 1.00 54.44 289 LYS A O 1
ATOM 2238 N N . THR A 1 290 ? 17.896 -9.972 -20.567 1.00 42.94 290 THR A N 1
ATOM 2239 C CA . THR A 1 290 ? 19.363 -10.026 -20.681 1.00 42.94 290 THR A CA 1
ATOM 2240 C C . THR A 1 290 ? 19.761 -9.230 -21.932 1.00 42.94 290 THR A C 1
ATOM 2242 O O . THR A 1 290 ? 19.046 -9.218 -22.926 1.00 42.94 290 THR A O 1
ATOM 2245 N N . GLU A 1 291 ? 20.798 -8.409 -21.824 1.00 37.91 291 GLU A N 1
ATOM 2246 C CA . GLU A 1 291 ? 20.979 -7.142 -22.554 1.00 37.91 291 GLU A CA 1
ATOM 2247 C C . GLU A 1 291 ? 20.998 -7.179 -24.103 1.00 37.91 291 GLU A C 1
ATOM 2249 O O . GLU A 1 291 ? 21.697 -7.996 -24.685 1.00 37.91 291 GLU A O 1
ATOM 2254 N N . ALA A 1 292 ? 20.365 -6.180 -24.752 1.00 35.69 292 ALA A N 1
ATOM 2255 C CA . ALA A 1 292 ? 20.984 -5.324 -25.789 1.00 35.69 292 ALA A CA 1
ATOM 2256 C C . ALA A 1 292 ? 20.233 -3.970 -25.951 1.00 35.69 292 ALA A C 1
ATOM 2258 O O . ALA A 1 292 ? 19.321 -3.646 -25.175 1.00 35.69 292 ALA A O 1
ATOM 2259 N N . GLN A 1 293 ? 20.713 -3.140 -26.891 1.00 37.47 293 GLN A N 1
ATOM 2260 C CA . GLN A 1 293 ? 20.364 -1.728 -27.119 1.00 37.47 293 GLN A CA 1
ATOM 2261 C C . GLN A 1 293 ? 18.880 -1.497 -27.455 1.00 37.47 293 GLN A C 1
ATOM 2263 O O . GLN A 1 293 ? 18.251 -2.261 -28.170 1.00 37.47 293 GLN A O 1
ATOM 2268 N N . ALA A 1 294 ? 18.327 -0.401 -26.930 1.00 38.00 294 ALA A N 1
ATOM 2269 C CA . ALA A 1 294 ? 16.904 -0.085 -26.982 1.00 38.00 294 ALA A CA 1
ATOM 2270 C C . ALA A 1 294 ? 16.358 0.067 -28.415 1.00 38.00 294 ALA A C 1
ATOM 2272 O O . ALA A 1 294 ? 16.754 0.987 -29.131 1.00 38.00 294 ALA A O 1
ATOM 2273 N N . GLN A 1 295 ? 15.361 -0.745 -28.776 1.00 40.56 295 GLN A N 1
ATOM 2274 C CA . GLN A 1 295 ? 14.420 -0.413 -29.847 1.00 40.56 295 GLN A CA 1
ATOM 2275 C C . GLN A 1 295 ? 13.125 0.178 -29.276 1.00 40.56 295 GLN A C 1
ATOM 2277 O O . GLN A 1 295 ? 12.684 -0.146 -28.169 1.00 40.56 295 GLN A O 1
ATOM 2282 N N . LYS A 1 296 ? 12.533 1.112 -30.025 1.00 41.41 296 LYS A N 1
ATOM 2283 C CA . LYS A 1 296 ? 11.326 1.841 -29.634 1.00 41.41 296 LYS A CA 1
ATOM 2284 C C . LYS A 1 296 ? 10.095 1.143 -30.217 1.00 41.41 296 LYS A C 1
ATOM 2286 O O . LYS A 1 296 ? 9.881 1.205 -31.420 1.00 41.41 296 LYS A O 1
ATOM 2291 N N . GLY A 1 297 ? 9.265 0.576 -29.340 1.00 50.56 297 GLY A N 1
ATOM 2292 C CA . GLY A 1 297 ? 7.901 0.138 -29.648 1.00 50.56 297 GLY A CA 1
ATOM 2293 C C . GLY A 1 297 ? 7.795 -1.229 -30.324 1.00 50.56 297 GLY A C 1
ATOM 2294 O O . GLY A 1 297 ? 7.578 -1.305 -31.530 1.00 50.56 297 GLY A O 1
ATOM 2295 N N . SER A 1 298 ? 7.827 -2.293 -29.519 1.00 41.00 298 SER A N 1
ATOM 2296 C CA . SER A 1 298 ? 7.549 -3.663 -29.968 1.00 41.00 298 SER A CA 1
ATOM 2297 C C . SER A 1 298 ? 6.229 -4.172 -29.375 1.00 41.00 298 SER A C 1
ATOM 2299 O O . SER A 1 298 ? 5.925 -3.920 -28.206 1.00 41.00 298 SER A O 1
ATOM 2301 N N . LYS A 1 299 ? 5.429 -4.885 -30.181 1.00 42.34 299 LYS A N 1
ATOM 2302 C CA . LYS A 1 299 ? 4.189 -5.561 -29.753 1.00 42.34 299 LYS A CA 1
ATOM 2303 C C . LYS A 1 299 ? 4.439 -7.067 -29.678 1.00 42.34 299 LYS A C 1
ATOM 2305 O O . LYS A 1 299 ? 4.988 -7.631 -30.621 1.00 42.34 299 LYS A O 1
ATOM 2310 N N . PHE A 1 300 ? 4.024 -7.718 -28.594 1.00 45.28 300 PHE A N 1
ATOM 2311 C CA . PHE A 1 300 ? 4.203 -9.163 -28.403 1.00 45.28 300 PHE A CA 1
ATOM 2312 C C . PHE A 1 300 ? 2.888 -9.846 -28.031 1.00 45.28 300 PHE A C 1
ATOM 2314 O O . PHE A 1 300 ? 2.177 -9.324 -27.186 1.00 45.28 300 PHE A O 1
ATOM 2321 N N . MET A 1 301 ? 2.566 -10.982 -28.657 1.00 38.91 301 MET A N 1
ATOM 2322 C CA . MET A 1 301 ? 1.292 -11.702 -28.507 1.00 38.91 301 MET A CA 1
ATOM 2323 C C . MET A 1 301 ? 1.371 -12.735 -27.381 1.00 38.91 301 MET A C 1
ATOM 2325 O O . MET A 1 301 ? 2.189 -13.647 -27.458 1.00 38.91 301 MET A O 1
ATOM 2329 N N . ILE A 1 302 ? 0.487 -12.664 -26.384 1.00 46.94 302 ILE A N 1
ATOM 2330 C CA . ILE A 1 302 ? 0.320 -13.763 -25.422 1.00 46.94 302 ILE A CA 1
ATOM 2331 C C . ILE A 1 302 ? -0.648 -14.776 -26.035 1.00 46.94 302 ILE A C 1
ATOM 2333 O O . ILE A 1 302 ? -1.832 -14.496 -26.203 1.00 46.94 302 ILE A O 1
ATOM 2337 N N . THR A 1 303 ? -0.136 -15.943 -26.426 1.00 31.89 303 THR A N 1
ATOM 2338 C CA . THR A 1 303 ? -0.848 -16.873 -27.317 1.00 31.89 303 THR A CA 1
ATOM 2339 C C . THR A 1 303 ? -1.811 -17.834 -26.623 1.00 31.89 303 THR A C 1
ATOM 2341 O O . THR A 1 303 ? -2.583 -18.486 -27.324 1.00 31.89 303 THR A O 1
ATOM 2344 N N . ARG A 1 304 ? -1.809 -17.952 -25.286 1.00 27.83 304 ARG A N 1
ATOM 2345 C CA . ARG A 1 304 ? -2.787 -18.779 -24.553 1.00 27.83 304 ARG A CA 1
ATOM 2346 C C . ARG A 1 304 ? -3.078 -18.223 -23.165 1.00 27.83 304 ARG A C 1
ATOM 2348 O O . ARG A 1 304 ? -2.220 -18.265 -22.292 1.00 27.83 304 ARG A O 1
ATOM 2355 N N . ILE A 1 305 ? -4.312 -17.776 -22.969 1.00 34.00 305 ILE A N 1
ATOM 2356 C CA . ILE A 1 305 ? -4.885 -17.490 -21.658 1.00 34.00 305 ILE A CA 1
ATOM 2357 C C . ILE A 1 305 ? -5.952 -18.552 -21.396 1.00 34.00 305 ILE A C 1
ATOM 2359 O O . ILE A 1 305 ? -6.923 -18.658 -22.147 1.00 34.00 305 ILE A O 1
ATOM 2363 N N . TRP A 1 306 ? -5.745 -19.357 -20.356 1.00 23.81 306 TRP A N 1
ATOM 2364 C CA . TRP A 1 306 ? -6.806 -20.167 -19.768 1.00 23.81 306 TRP A CA 1
ATOM 2365 C C . TRP A 1 306 ? -7.472 -19.308 -18.705 1.00 23.81 306 TRP A C 1
ATOM 2367 O O . TRP A 1 306 ? -6.855 -18.980 -17.698 1.00 23.81 306 TRP A O 1
ATOM 2377 N N . CYS A 1 307 ? -8.713 -18.914 -18.954 1.00 31.03 307 CYS A N 1
ATOM 2378 C CA . CYS A 1 307 ? -9.559 -18.328 -17.930 1.00 31.03 307 CYS A CA 1
ATOM 2379 C C . CYS A 1 307 ? -10.810 -19.196 -17.889 1.00 31.03 307 CYS A C 1
ATOM 2381 O O . CYS A 1 307 ? -11.590 -19.214 -18.845 1.00 31.03 307 CYS A O 1
ATOM 2383 N N . LEU A 1 308 ? -10.944 -19.985 -16.823 1.00 24.31 308 LEU A N 1
ATOM 2384 C CA . LEU A 1 308 ? -12.204 -20.644 -16.521 1.00 24.31 308 LEU A CA 1
ATOM 2385 C C . LEU A 1 308 ? -13.190 -19.533 -16.164 1.00 24.31 308 LEU A C 1
ATOM 2387 O O . LEU A 1 308 ? -13.020 -18.832 -15.166 1.00 24.31 308 LEU A O 1
ATOM 2391 N N . SER A 1 309 ? -14.187 -19.337 -17.026 1.00 24.56 309 SER A N 1
ATOM 2392 C CA . SER A 1 309 ? -15.378 -18.592 -16.643 1.00 24.56 309 SER A CA 1
ATOM 2393 C C . SER A 1 309 ? -16.004 -19.280 -15.430 1.00 24.56 309 SER A C 1
ATOM 2395 O O . SER A 1 309 ? -15.906 -20.503 -15.303 1.00 24.56 309 SER A O 1
ATOM 2397 N N . ARG A 1 310 ? -16.650 -18.494 -14.566 1.00 28.30 310 ARG A N 1
ATOM 2398 C CA . ARG A 1 310 ? -17.588 -19.027 -13.570 1.00 28.30 310 ARG A CA 1
ATOM 2399 C C . ARG A 1 310 ? -18.568 -20.022 -14.192 1.00 28.30 310 ARG A C 1
ATOM 2401 O O . ARG A 1 310 ? -18.924 -19.820 -15.379 1.00 28.30 310 ARG A O 1
#

Solvent-accessible surface area (backbone atoms only — not comparable to full-atom values): 18874 Å² total; per-residue (Å²): 138,91,86,86,90,82,93,81,87,85,80,87,84,86,83,78,81,77,78,79,76,78,80,73,84,80,78,79,67,95,61,84,76,75,60,68,48,44,38,61,34,67,69,59,49,48,34,30,52,72,70,40,73,38,75,43,45,27,41,28,46,96,94,42,80,28,64,50,45,65,63,42,34,64,70,60,36,75,66,41,22,79,36,26,65,63,76,58,66,68,43,66,43,76,53,69,73,54,80,88,51,37,52,67,89,85,68,79,80,55,66,44,59,44,64,26,88,91,42,54,70,41,67,46,53,28,26,58,50,100,81,69,46,85,40,70,60,48,79,68,54,33,71,34,32,43,46,58,37,46,74,70,67,44,60,64,28,41,37,38,38,37,32,35,28,36,33,39,83,60,71,37,48,30,49,32,57,38,48,32,70,92,78,72,28,72,37,64,37,31,31,74,35,59,56,72,52,47,79,56,45,73,55,22,50,15,59,60,69,89,74,50,90,61,89,76,84,77,81,57,70,84,53,29,43,81,88,76,69,53,28,32,36,83,48,74,49,78,83,74,23,83,73,83,71,67,44,73,80,48,54,39,24,48,29,30,40,68,54,44,79,87,44,93,50,46,46,78,46,79,44,68,55,58,92,88,48,92,63,78,85,49,74,49,76,49,73,50,82,46,92,75,77,70,41,85,69,48,78,43,78,48,88,75,41,88,37,86,66,132

Mean predicted aligned error: 15.66 Å

Foldseek 3Di:
DDDDDDDDDDDDDDPDPPDPDPPDPPDDDPDDPADDEKFFPPVQLVCLQVVHARQFKWKDFPNDIDSAQVVVQVVCDAPQQQPFQVRRVMDMDGHFDDPNGIDDPVPPRQKGKDFDPVKGKDKFKWFQDPVRDTGGDDPVRRRDGNNVCVLQVGQIKIKIWIKMKIAGPDHVVGIDIPPDVVVPRDGTHMHIHRHDYNPHFFFAWAFPPVPPPDDDPPVDCQQFPPPVSRHGGDDRDQCSHPPVDDDWFGKTKTKTFFDDPVDPQKDKDWDWDDPPPPPDTDTDIDIDGDDDGTDGIDIGMPGTDDDDDD

Sequence (310 aa):
MATRYQLAFNLVFFVSFFSTESLALSAVTTNVIEGHSPRFITSIENSIESNAEFDYFGVTYDG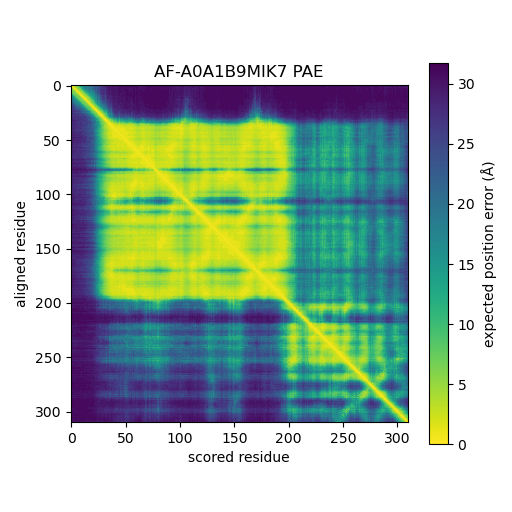KTYFNTNDLDSALGINIATKTPVSLKLSSAIKQPQNTDVIDVDGDGDISLSEDTAHPLSLVWYYEDSDNNEVKLTAAQTTTTFSTLLKNGVYPYIKVSGSVSLNTKYGVPNSQNYPDNKIAITKTPYRRFHIKIGGEAIKYASPNISYAGGGYTYGDKSIFDPATNNGHIPQSDYLDNFPSTGANGLYFYLVINGIDNTLDTTTWMVKTSNVDDSSLNAITASIQKTEAQAQKGSKFMITRIWCLSR